Protein AF-A0A949I6Q2-F1 (afdb_monomer_lite)

Radius of gyration: 32.41 Å; chains: 1; bounding box: 83×60×97 Å

Foldseek 3Di:
DDDPPDDDDPDDDDFKDKDWDWDWAQDPVQKIKIKIWIFIFGQAWDQFPNDIDGHPGTQWTKIKIFIAHLQQATQDIDIDTDHHRDPPVLPPLPRLRRQSHRDGLVPCNLVSLCVRCNDPNHDPVNSVSSVPPSVVVVVVCDPPSFDPDQDPPPDPCPDDGPCAPVDPQRDLCHPCCCPRVVVSHPNDDPPDPPPPDDDDDDDDDDDDDDDDDDDDDDDDDDDDDDDDDDDDDDDDDDDDDDDDDDDDDDDDDDDPDDDDDDDDDD

Sequence (266 aa):
MPSDAAAPLPARTLKHTRTVRIDVYARADGLWDAEAHITDVKTRDATLAGEVRKAGDPVHDMTLTVTVDTQFNVVAAQARTDAMPYPGLCTDYGNAYDALVGLNLLQGFHKNVRDRLGGVRGCTHITELAQVLPTAVVQAFAGEVLNTREQPAGAPAAQRPFQIDRCHALRSDGEAVARFYPQWSTRAQVAGVGDGRATPPQPSLASGEGVQRGDSTAGSSAKLTPGATAGTAGDLTPGFAARPTADFTPALTADPTGNTRRSHSV

Secondary structure (DSSP, 8-state):
-----PPPPPP----EEEEEEEEEEE-TTS-EEEEEEEEEEESS-EEETTEEEPTTSEEEEEEEEEEE-TT-BEEEEEEEEEE-SSTTTTTTTTTGGGGGTT-BTTBSHHHHHHHHHSGGGS-HHHHHHHHHHHHHHHHHHBTTTB----PPTTS------TTTTTSSTT-TTSHHHHHH-GGG--S---------S--PPPPPP-----------------------------------PPPPPPP-PPP---------------

pLDDT: mean 75.59, std 26.45, range [29.03, 98.88]

Structure (mmCIF, N/CA/C/O backbone):
data_AF-A0A949I6Q2-F1
#
_entry.id   AF-A0A949I6Q2-F1
#
loop_
_atom_site.group_PDB
_atom_site.id
_atom_site.type_symbol
_atom_site.label_atom_id
_atom_site.label_alt_id
_atom_site.label_comp_id
_atom_site.label_asym_id
_atom_site.label_entity_id
_atom_site.label_seq_id
_atom_site.pdbx_PDB_ins_code
_atom_site.Cartn_x
_atom_site.Cartn_y
_atom_site.Cartn_z
_atom_site.occupancy
_atom_site.B_iso_or_equiv
_atom_site.auth_seq_id
_atom_site.auth_comp_id
_atom_site.auth_asym_id
_atom_site.auth_atom_id
_atom_site.pdbx_PDB_model_num
ATOM 1 N N . MET A 1 1 ? 22.180 17.938 27.988 1.00 54.75 1 MET A N 1
ATOM 2 C CA . MET A 1 1 ? 22.194 16.646 27.275 1.00 54.75 1 MET A CA 1
ATOM 3 C C . MET A 1 1 ? 23.077 16.820 26.053 1.00 54.75 1 MET A C 1
ATOM 5 O O . MET A 1 1 ? 22.687 17.599 25.189 1.00 54.75 1 MET A O 1
ATOM 9 N N . PRO A 1 2 ? 24.286 16.245 26.002 1.00 58.38 2 PRO A N 1
ATOM 10 C CA . PRO A 1 2 ? 25.078 16.317 24.785 1.00 58.38 2 PRO A CA 1
ATOM 11 C C . PRO A 1 2 ? 24.368 15.490 23.705 1.00 58.38 2 PRO A C 1
ATOM 13 O O . PRO A 1 2 ? 23.937 14.369 23.955 1.00 58.38 2 PRO A O 1
ATOM 16 N N . SER A 1 3 ? 24.171 16.101 22.540 1.00 67.06 3 SER A N 1
ATOM 17 C CA . SER A 1 3 ? 23.667 15.438 21.341 1.00 67.06 3 SER A CA 1
ATOM 18 C C . SER A 1 3 ? 24.701 14.407 20.900 1.00 67.06 3 SER A C 1
ATOM 20 O O . SER A 1 3 ? 25.806 14.800 20.527 1.00 67.06 3 SER A O 1
ATOM 22 N N . ASP A 1 4 ? 24.341 13.124 20.903 1.00 67.31 4 ASP A N 1
ATOM 23 C CA . ASP A 1 4 ? 25.074 12.090 20.168 1.00 67.31 4 ASP A CA 1
ATOM 24 C C . ASP A 1 4 ? 24.952 12.406 18.673 1.00 67.31 4 ASP A C 1
ATOM 26 O O . ASP A 1 4 ? 24.038 11.963 17.975 1.00 67.31 4 ASP A O 1
ATOM 30 N N . ALA A 1 5 ? 25.842 13.265 18.181 1.00 72.75 5 ALA A N 1
ATOM 31 C CA . ALA A 1 5 ? 26.003 13.485 16.760 1.00 72.75 5 ALA A CA 1
ATOM 32 C C . ALA A 1 5 ? 26.533 12.178 16.164 1.00 72.75 5 ALA A C 1
ATOM 34 O O . ALA A 1 5 ? 27.704 11.835 16.332 1.00 72.75 5 ALA A O 1
ATOM 35 N N . ALA A 1 6 ? 25.645 11.426 15.512 1.00 79.94 6 ALA A N 1
ATOM 36 C CA . ALA A 1 6 ? 26.014 10.216 14.798 1.00 79.94 6 ALA A CA 1
ATOM 37 C C . ALA A 1 6 ? 27.184 10.509 13.843 1.00 79.94 6 ALA A C 1
ATOM 39 O O . ALA A 1 6 ? 27.186 11.527 13.144 1.00 79.94 6 ALA A O 1
ATOM 40 N N . ALA A 1 7 ? 28.178 9.618 13.823 1.00 83.06 7 ALA A N 1
ATOM 41 C CA . ALA A 1 7 ? 29.325 9.740 12.931 1.00 83.06 7 ALA A CA 1
ATOM 42 C C . ALA A 1 7 ? 28.862 9.875 11.465 1.00 83.06 7 ALA A C 1
ATOM 44 O O . ALA A 1 7 ? 27.891 9.217 11.069 1.00 83.06 7 ALA A O 1
ATOM 45 N N . PRO A 1 8 ? 29.528 10.710 10.644 1.00 85.81 8 PRO A N 1
ATOM 46 C CA . PRO A 1 8 ? 29.119 10.915 9.263 1.00 85.81 8 PRO A CA 1
ATOM 47 C C . PRO A 1 8 ? 29.204 9.602 8.484 1.00 85.81 8 PRO A C 1
ATOM 49 O O . PRO A 1 8 ? 30.197 8.876 8.554 1.00 85.81 8 PRO A O 1
ATOM 52 N N . LEU A 1 9 ? 28.149 9.303 7.726 1.00 88.62 9 LEU A N 1
ATOM 53 C CA . LEU A 1 9 ? 28.139 8.143 6.842 1.00 88.62 9 LEU A CA 1
ATOM 54 C C . LEU A 1 9 ? 29.220 8.288 5.754 1.00 88.62 9 LEU A C 1
ATOM 56 O O . LEU A 1 9 ? 29.491 9.408 5.309 1.00 88.62 9 LEU A O 1
ATOM 60 N N . PRO A 1 10 ? 29.794 7.171 5.268 1.00 94.12 10 PRO A N 1
ATOM 61 C CA . PRO A 1 10 ? 30.667 7.179 4.098 1.00 94.12 10 PRO A CA 1
ATOM 62 C C . PRO A 1 10 ? 30.008 7.825 2.869 1.00 94.12 10 PRO A C 1
ATOM 64 O O . PRO A 1 10 ? 28.779 7.888 2.755 1.00 94.12 10 PRO A O 1
ATOM 67 N N . ALA A 1 11 ? 30.834 8.258 1.911 1.00 94.94 11 ALA A N 1
ATOM 68 C CA . ALA A 1 11 ? 30.356 8.792 0.638 1.00 94.94 11 ALA A CA 1
ATOM 69 C C . ALA A 1 11 ? 29.417 7.793 -0.066 1.00 94.94 11 ALA A C 1
ATOM 71 O O . ALA A 1 11 ? 29.712 6.603 -0.170 1.00 94.94 11 ALA A O 1
ATOM 72 N N . ARG A 1 12 ? 28.279 8.290 -0.562 1.00 95.44 12 ARG A N 1
ATOM 73 C CA . ARG A 1 12 ? 27.205 7.488 -1.167 1.00 95.44 12 ARG A CA 1
ATOM 74 C C . ARG A 1 12 ? 26.812 8.035 -2.536 1.00 95.44 12 ARG A C 1
ATOM 76 O O . ARG A 1 12 ? 26.827 9.243 -2.752 1.00 95.44 12 ARG A O 1
ATOM 83 N N . THR A 1 13 ? 26.404 7.152 -3.445 1.00 96.19 13 THR A N 1
ATOM 84 C CA . THR A 1 13 ? 25.908 7.514 -4.782 1.00 96.19 13 THR A CA 1
ATOM 85 C C . THR A 1 13 ? 24.515 6.938 -4.987 1.00 96.19 13 THR A C 1
ATOM 87 O O . THR A 1 13 ? 24.323 5.732 -4.844 1.00 96.19 13 THR A O 1
ATOM 90 N N . LEU A 1 14 ? 23.548 7.776 -5.364 1.00 97.19 14 LEU A N 1
ATOM 91 C CA . LEU A 1 14 ? 22.188 7.330 -5.666 1.00 97.19 14 LEU A CA 1
ATOM 92 C C . LEU A 1 14 ? 22.169 6.473 -6.943 1.00 97.19 14 LEU A C 1
ATOM 94 O O . LEU A 1 14 ? 22.699 6.872 -7.983 1.00 97.19 14 LEU A O 1
ATOM 98 N N . LYS A 1 15 ? 21.551 5.291 -6.865 1.00 97.25 15 LYS A N 1
ATOM 99 C CA . LYS A 1 15 ? 21.423 4.351 -7.996 1.00 97.25 15 LYS A CA 1
ATOM 100 C C . LYS A 1 15 ? 19.980 4.090 -8.407 1.00 97.25 15 LYS A C 1
ATOM 102 O O . LYS A 1 15 ? 19.717 3.864 -9.587 1.00 97.25 15 LYS A O 1
ATOM 107 N N . HIS A 1 16 ? 19.074 4.115 -7.439 1.00 97.94 16 HIS A N 1
ATOM 108 C CA . HIS A 1 16 ? 17.673 3.770 -7.605 1.00 97.94 16 HIS A CA 1
ATOM 109 C C . HIS A 1 16 ? 16.844 4.569 -6.612 1.00 97.94 16 HIS A C 1
ATOM 111 O O . HIS A 1 16 ? 17.236 4.681 -5.448 1.00 97.94 16 HIS A O 1
ATOM 117 N N . THR A 1 17 ? 15.707 5.069 -7.068 1.00 98.38 17 THR A N 1
ATOM 118 C CA . THR A 1 17 ? 14.684 5.666 -6.220 1.00 98.38 17 THR A CA 1
ATOM 119 C C . THR A 1 17 ? 13.413 4.864 -6.403 1.00 98.38 17 THR A C 1
ATOM 121 O O . THR A 1 17 ? 12.925 4.731 -7.522 1.00 98.38 17 THR A O 1
ATOM 124 N N . ARG A 1 18 ? 12.882 4.351 -5.296 1.00 98.25 18 ARG A N 1
ATOM 125 C CA . ARG A 1 18 ? 11.521 3.840 -5.222 1.00 98.25 18 ARG A CA 1
ATOM 126 C C . ARG A 1 18 ? 10.686 4.836 -4.439 1.00 98.25 18 ARG A C 1
ATOM 128 O O . ARG A 1 18 ? 11.049 5.170 -3.312 1.00 98.25 18 ARG A O 1
ATOM 135 N N . THR A 1 19 ? 9.570 5.248 -5.010 1.00 98.25 19 THR A N 1
ATOM 136 C CA . THR A 1 19 ? 8.540 6.016 -4.317 1.00 98.25 19 THR A CA 1
ATOM 137 C C . THR A 1 19 ? 7.320 5.130 -4.165 1.00 98.25 19 THR A C 1
ATOM 139 O O . THR A 1 19 ? 6.899 4.506 -5.133 1.00 98.25 19 THR A O 1
ATOM 142 N N . VAL A 1 20 ? 6.764 5.078 -2.956 1.00 98.12 20 VAL A N 1
ATOM 143 C CA . VAL A 1 20 ? 5.441 4.510 -2.702 1.00 98.12 20 VAL A CA 1
ATOM 144 C C . VAL A 1 20 ? 4.571 5.618 -2.131 1.00 98.12 20 VAL A C 1
ATOM 146 O O . VAL A 1 20 ? 4.927 6.223 -1.119 1.00 98.12 20 VAL A O 1
ATOM 149 N N . ARG A 1 21 ? 3.452 5.897 -2.792 1.00 98.44 21 ARG A N 1
ATOM 150 C CA . ARG A 1 21 ? 2.437 6.861 -2.362 1.00 98.44 21 ARG A CA 1
ATOM 151 C C . ARG A 1 21 ? 1.153 6.100 -2.081 1.00 98.44 21 ARG A C 1
ATOM 153 O O . ARG A 1 21 ? 0.824 5.183 -2.820 1.00 98.44 21 ARG A O 1
ATOM 160 N N . ILE A 1 22 ? 0.453 6.461 -1.012 1.00 98.62 22 ILE A N 1
ATOM 161 C CA . ILE A 1 22 ? -0.860 5.896 -0.708 1.00 98.62 22 ILE A CA 1
ATOM 162 C C . ILE A 1 22 ? -1.806 7.052 -0.446 1.00 98.62 22 ILE A C 1
ATOM 164 O O . ILE A 1 22 ? -1.548 7.859 0.447 1.00 98.62 22 ILE A O 1
ATOM 168 N N . ASP A 1 23 ? -2.883 7.100 -1.210 1.00 98.62 23 ASP A N 1
ATOM 169 C CA . ASP A 1 23 ? -3.992 8.015 -1.003 1.00 98.62 23 ASP A CA 1
ATOM 170 C C . ASP A 1 23 ? -5.217 7.234 -0.553 1.00 98.62 23 ASP A C 1
ATOM 172 O O . ASP A 1 23 ? -5.456 6.120 -1.014 1.00 98.62 23 ASP A O 1
ATOM 176 N N . VAL A 1 24 ? -5.987 7.804 0.370 1.00 98.56 24 VAL A N 1
ATOM 177 C CA . VAL A 1 24 ? -7.203 7.176 0.885 1.00 98.56 24 VAL A CA 1
ATOM 178 C C . VAL A 1 24 ? -8.356 8.160 0.737 1.00 98.56 24 VAL A C 1
ATOM 180 O O . VAL A 1 24 ? -8.281 9.284 1.231 1.00 98.56 24 VAL A O 1
ATOM 183 N N . TYR A 1 25 ? -9.407 7.737 0.041 1.00 98.50 25 TYR A N 1
ATOM 184 C CA . TYR A 1 25 ? -10.539 8.566 -0.355 1.00 98.50 25 TYR A CA 1
ATOM 185 C C . TYR A 1 25 ? -11.835 8.014 0.232 1.00 98.50 25 TYR A C 1
ATOM 187 O O . TYR A 1 25 ? -12.150 6.841 0.037 1.00 98.50 25 TYR A O 1
ATOM 195 N N . ALA A 1 26 ? -12.616 8.860 0.903 1.00 98.19 26 ALA A N 1
ATOM 196 C CA . ALA A 1 26 ? -13.996 8.537 1.252 1.00 98.19 26 ALA A CA 1
ATOM 197 C C . ALA A 1 26 ? -14.886 8.633 0.006 1.00 98.19 26 ALA A C 1
ATOM 199 O O . ALA A 1 26 ? -14.791 9.597 -0.759 1.00 98.19 26 ALA A O 1
ATOM 200 N N . ARG A 1 27 ? -15.784 7.666 -0.185 1.00 98.00 27 ARG A N 1
ATOM 201 C CA . ARG A 1 27 ? -16.764 7.661 -1.276 1.00 98.00 27 ARG A CA 1
ATOM 202 C C . ARG A 1 27 ? -18.145 8.070 -0.779 1.00 98.00 27 ARG A C 1
ATOM 204 O O . ARG A 1 27 ? -18.501 7.885 0.383 1.00 98.00 27 ARG A O 1
ATOM 211 N N . ALA A 1 28 ? -18.965 8.570 -1.700 1.00 97.81 28 ALA A N 1
ATOM 212 C CA . ALA A 1 28 ? -20.344 8.968 -1.413 1.00 97.81 28 ALA A CA 1
ATOM 213 C C . ALA A 1 28 ? -21.265 7.792 -1.025 1.00 97.81 28 ALA A C 1
ATOM 215 O O . ALA A 1 28 ? -22.300 8.010 -0.404 1.00 97.81 28 ALA A O 1
ATOM 216 N N . ASP A 1 29 ? -20.898 6.556 -1.375 1.00 97.75 29 ASP A N 1
ATOM 217 C CA . ASP A 1 29 ? -21.629 5.330 -1.027 1.00 97.75 29 ASP A CA 1
ATOM 218 C C . ASP A 1 29 ? -21.222 4.737 0.337 1.00 97.75 29 ASP A C 1
ATOM 220 O O . ASP A 1 29 ? -21.694 3.665 0.711 1.00 97.75 29 ASP A O 1
ATOM 224 N N . GLY A 1 30 ? -20.369 5.434 1.096 1.00 96.81 30 GLY A N 1
ATOM 225 C CA . GLY A 1 30 ? -19.908 5.009 2.420 1.00 96.81 30 GLY A CA 1
ATOM 226 C C . GLY A 1 30 ? -18.734 4.025 2.402 1.00 96.81 30 GLY A C 1
ATOM 227 O O . GLY A 1 30 ? -18.276 3.612 3.469 1.00 96.81 30 GLY A O 1
ATOM 228 N N . LEU A 1 31 ? -18.230 3.664 1.219 1.00 98.50 31 LEU A N 1
ATOM 229 C CA . LEU A 1 31 ? -16.991 2.908 1.060 1.00 98.50 31 LEU A CA 1
ATOM 230 C C . LEU A 1 31 ? -15.779 3.846 1.005 1.00 98.50 31 LEU A C 1
ATOM 232 O O . LEU A 1 31 ? -15.909 5.069 0.957 1.00 98.50 31 LEU A O 1
ATOM 236 N N . TRP A 1 32 ? -14.585 3.266 1.006 1.00 98.69 32 TRP A N 1
ATOM 237 C CA . TRP A 1 32 ? -13.329 4.002 0.929 1.00 98.69 32 TRP A CA 1
ATOM 238 C C . TRP A 1 32 ? -12.396 3.361 -0.084 1.00 98.69 32 TRP A C 1
ATOM 240 O O . TRP A 1 32 ? -12.216 2.150 -0.050 1.00 98.69 32 TRP A O 1
ATOM 250 N N . ASP A 1 33 ? -11.770 4.156 -0.945 1.00 98.75 33 ASP A N 1
ATOM 251 C CA . ASP A 1 33 ? -10.743 3.672 -1.867 1.00 98.75 33 ASP A CA 1
ATOM 252 C C . ASP A 1 33 ? -9.359 3.999 -1.310 1.00 98.75 33 ASP A C 1
ATOM 254 O O . ASP A 1 33 ? -9.057 5.151 -1.010 1.00 98.75 33 ASP A O 1
ATOM 258 N N . ALA A 1 34 ? -8.509 2.985 -1.176 1.00 98.69 34 ALA A N 1
ATOM 259 C CA . ALA A 1 34 ? -7.092 3.137 -0.891 1.00 98.69 34 ALA A CA 1
ATOM 260 C C . ALA A 1 34 ? -6.298 2.874 -2.174 1.00 98.69 34 ALA A C 1
ATOM 262 O O . ALA A 1 34 ? -6.245 1.742 -2.659 1.00 98.69 34 ALA A O 1
ATOM 263 N N . GLU A 1 35 ? -5.691 3.920 -2.723 1.00 98.62 35 GLU A N 1
ATOM 264 C CA . GLU A 1 35 ? -4.866 3.865 -3.923 1.00 98.62 35 GLU A CA 1
ATOM 265 C C . GLU A 1 35 ? -3.390 3.889 -3.531 1.00 98.62 35 GLU A C 1
ATOM 267 O O . GLU A 1 35 ? -2.867 4.909 -3.091 1.00 98.62 35 GLU A O 1
ATOM 272 N N . ALA A 1 36 ? -2.713 2.754 -3.681 1.00 98.56 36 ALA A N 1
ATOM 273 C CA . ALA A 1 36 ? -1.273 2.652 -3.526 1.00 98.56 36 ALA A CA 1
ATOM 274 C C . ALA A 1 36 ? -0.598 2.711 -4.897 1.00 98.56 36 ALA A C 1
ATOM 276 O O . ALA A 1 36 ? -0.948 1.964 -5.806 1.00 98.56 36 ALA A O 1
ATOM 277 N N . HIS A 1 37 ? 0.401 3.570 -5.033 1.00 98.56 37 HIS A N 1
ATOM 278 C CA . HIS A 1 37 ? 1.146 3.814 -6.259 1.00 98.56 37 HIS A CA 1
ATOM 279 C C . HIS A 1 37 ? 2.635 3.604 -6.016 1.00 98.56 37 HIS A C 1
ATOM 281 O O . HIS A 1 37 ? 3.164 4.041 -4.992 1.00 98.56 37 HIS A O 1
ATOM 287 N N . ILE A 1 38 ? 3.306 2.924 -6.943 1.00 98.44 38 ILE A N 1
ATOM 288 C CA . ILE A 1 38 ? 4.753 2.716 -6.926 1.00 98.44 38 ILE A CA 1
ATOM 289 C C . ILE A 1 38 ? 5.388 3.296 -8.180 1.00 98.44 38 ILE A C 1
ATOM 291 O O . ILE A 1 38 ? 4.962 3.006 -9.297 1.00 98.44 38 ILE A O 1
ATOM 295 N N . THR A 1 39 ? 6.475 4.038 -7.988 1.00 98.50 39 THR A N 1
ATOM 296 C CA . THR A 1 39 ? 7.365 4.457 -9.070 1.00 98.50 39 THR A CA 1
ATOM 297 C C . THR A 1 39 ? 8.790 4.039 -8.757 1.00 98.50 39 THR A C 1
ATOM 299 O O . THR A 1 39 ? 9.319 4.348 -7.690 1.00 98.50 39 THR A O 1
ATOM 302 N N . ASP A 1 40 ? 9.430 3.367 -9.704 1.00 98.12 40 ASP A N 1
ATOM 303 C CA . ASP A 1 40 ? 10.823 2.942 -9.620 1.00 98.12 40 ASP A CA 1
ATOM 304 C C . ASP A 1 40 ? 11.643 3.644 -10.701 1.00 98.12 40 ASP A C 1
ATOM 306 O O . ASP A 1 40 ? 11.423 3.405 -11.882 1.00 98.12 40 ASP A O 1
ATOM 310 N N . VAL A 1 41 ? 12.624 4.460 -10.322 1.00 98.12 41 VAL A N 1
ATOM 311 C CA . VAL A 1 41 ? 13.448 5.254 -11.247 1.00 98.12 41 VAL A CA 1
ATOM 312 C C . VAL A 1 41 ? 14.930 4.961 -11.039 1.00 98.12 41 VAL A C 1
ATOM 314 O O . VAL A 1 41 ? 15.416 4.864 -9.910 1.00 98.12 41 VAL A O 1
ATOM 317 N N . LYS A 1 42 ? 15.684 4.870 -12.139 1.00 98.00 42 LYS A N 1
ATOM 318 C CA . LYS A 1 42 ? 17.144 4.699 -12.121 1.00 98.00 42 LYS A CA 1
ATOM 319 C C . LYS A 1 42 ? 17.856 6.000 -12.474 1.00 98.00 42 LYS A C 1
ATOM 321 O O . LYS A 1 42 ? 17.397 6.765 -13.313 1.00 98.00 42 LYS A O 1
ATOM 326 N N . THR A 1 43 ? 19.039 6.209 -11.894 1.00 97.69 43 THR A N 1
ATOM 327 C CA . THR A 1 43 ? 19.903 7.373 -12.193 1.00 97.69 43 THR A CA 1
ATOM 328 C C . THR A 1 43 ? 20.734 7.215 -13.469 1.00 97.69 43 THR A C 1
ATOM 330 O O . THR A 1 43 ? 21.612 8.025 -13.750 1.00 97.69 43 THR A O 1
ATOM 333 N N . ARG A 1 44 ? 20.488 6.152 -14.238 1.00 96.88 44 ARG A N 1
ATOM 334 C CA . ARG A 1 44 ? 21.192 5.820 -15.477 1.00 96.88 44 ARG A CA 1
ATOM 335 C C . ARG A 1 44 ? 20.236 5.185 -16.473 1.00 96.88 44 ARG A C 1
ATOM 337 O O . ARG A 1 44 ? 19.272 4.539 -16.060 1.00 96.88 44 ARG A O 1
ATOM 344 N N . ASP A 1 45 ? 20.601 5.268 -17.745 1.00 97.25 45 ASP A N 1
ATOM 345 C CA . ASP A 1 45 ? 19.949 4.500 -18.796 1.00 97.25 45 ASP A CA 1
ATOM 346 C C . ASP A 1 45 ? 20.025 2.994 -18.479 1.00 97.25 45 ASP A C 1
ATOM 348 O O . ASP A 1 45 ? 21.006 2.473 -17.915 1.00 97.25 45 ASP A O 1
ATOM 352 N N . ALA A 1 46 ? 18.953 2.285 -18.813 1.00 94.25 46 ALA A N 1
ATOM 353 C CA . ALA A 1 46 ? 18.846 0.849 -18.633 1.00 94.25 46 ALA A CA 1
ATOM 354 C C . ALA A 1 46 ? 18.215 0.213 -19.868 1.00 94.25 46 ALA A C 1
ATOM 356 O O . ALA A 1 46 ? 17.098 0.555 -20.243 1.00 94.25 46 ALA A O 1
ATOM 357 N N . THR A 1 47 ? 18.913 -0.753 -20.460 1.00 94.19 47 THR A N 1
ATOM 358 C CA . THR A 1 47 ? 18.332 -1.622 -21.482 1.00 94.19 47 THR A CA 1
ATOM 359 C C . THR A 1 47 ? 17.473 -2.683 -20.798 1.00 94.19 47 THR A C 1
ATOM 361 O O . THR A 1 47 ? 17.981 -3.470 -19.997 1.00 94.19 47 THR A O 1
ATOM 364 N N . LEU A 1 48 ? 16.175 -2.684 -21.085 1.00 90.88 48 LEU A N 1
ATOM 365 C CA . LEU A 1 48 ? 15.163 -3.575 -20.525 1.00 90.88 48 LEU A CA 1
ATOM 366 C C . LEU A 1 48 ? 14.388 -4.184 -21.692 1.00 90.88 48 LEU A C 1
ATOM 368 O O . LEU A 1 48 ? 13.842 -3.452 -22.507 1.00 90.88 48 LEU A O 1
ATOM 372 N N . ALA A 1 49 ? 14.407 -5.513 -21.809 1.00 89.44 49 ALA A N 1
ATOM 373 C CA . ALA A 1 49 ? 13.744 -6.238 -22.900 1.00 89.44 49 ALA A CA 1
ATOM 374 C C . ALA A 1 49 ? 14.076 -5.723 -24.324 1.00 89.44 49 ALA A C 1
ATOM 376 O O . ALA A 1 49 ? 13.256 -5.812 -25.228 1.00 89.44 49 ALA A O 1
ATOM 377 N N . GLY A 1 50 ? 15.291 -5.201 -24.532 1.00 86.94 50 GLY A N 1
ATOM 378 C CA . GLY A 1 50 ? 15.741 -4.668 -25.824 1.00 86.94 50 GLY A CA 1
ATOM 379 C C . GLY A 1 50 ? 15.492 -3.170 -26.028 1.00 86.94 50 GLY A C 1
ATOM 380 O O . GLY A 1 50 ? 16.064 -2.593 -26.949 1.00 86.94 50 GLY A O 1
ATOM 381 N N . GLU A 1 51 ? 14.743 -2.515 -25.141 1.00 89.81 51 GLU A N 1
ATOM 382 C CA . GLU A 1 51 ? 14.480 -1.075 -25.197 1.00 89.81 51 GLU A CA 1
ATOM 383 C C . GLU A 1 51 ? 15.303 -0.311 -24.160 1.00 89.81 51 GLU A C 1
ATOM 385 O O . GLU A 1 51 ? 15.549 -0.788 -23.050 1.00 89.81 51 GLU A O 1
ATOM 390 N N . VAL A 1 52 ? 15.742 0.900 -24.504 1.00 94.62 52 VAL A N 1
ATOM 391 C CA . VAL A 1 52 ? 16.454 1.772 -23.563 1.00 94.62 52 VAL A CA 1
ATOM 392 C C . VAL A 1 52 ? 15.447 2.633 -22.812 1.00 94.62 52 VAL A C 1
ATOM 394 O O . VAL A 1 52 ? 14.805 3.498 -23.399 1.00 94.62 52 VAL A O 1
ATOM 397 N N . ARG A 1 53 ? 15.372 2.451 -21.494 1.00 95.94 53 ARG A N 1
ATOM 398 C CA . ARG A 1 53 ? 14.715 3.380 -20.570 1.00 95.94 53 ARG A CA 1
ATOM 399 C C . ARG A 1 53 ? 15.727 4.437 -20.137 1.00 95.94 53 ARG A C 1
ATOM 401 O O . ARG A 1 53 ? 16.825 4.061 -19.709 1.00 95.94 53 ARG A O 1
ATOM 408 N N . LYS A 1 54 ? 15.404 5.728 -20.271 1.00 97.75 54 LYS A N 1
ATOM 409 C CA . LYS A 1 54 ? 16.342 6.797 -19.909 1.00 97.75 54 LYS A CA 1
ATOM 410 C C . LYS A 1 54 ? 16.458 6.953 -18.401 1.00 97.75 54 LYS A C 1
ATOM 412 O O . LYS A 1 54 ? 15.550 6.610 -17.647 1.00 97.75 54 LYS A O 1
ATOM 417 N N . ALA A 1 55 ? 17.604 7.461 -17.957 1.00 97.56 55 ALA A N 1
ATOM 418 C CA . ALA A 1 55 ? 17.764 7.920 -16.584 1.00 97.56 55 ALA A CA 1
ATOM 419 C C . ALA A 1 55 ? 16.639 8.905 -16.226 1.00 97.56 55 ALA A C 1
ATOM 421 O O . ALA A 1 55 ? 16.396 9.852 -16.967 1.00 97.56 55 ALA A O 1
ATOM 422 N N . GLY A 1 56 ? 15.982 8.698 -15.087 1.00 97.06 56 GLY A N 1
ATOM 423 C CA . GLY A 1 56 ? 14.835 9.514 -14.679 1.00 97.06 56 GLY A CA 1
ATOM 424 C C . GLY A 1 56 ? 13.472 8.956 -15.099 1.00 97.06 56 GLY A C 1
ATOM 425 O O . GLY A 1 56 ? 12.501 9.196 -14.385 1.00 97.06 56 GLY A O 1
ATOM 426 N N . ASP A 1 57 ? 13.395 8.153 -16.162 1.00 97.50 57 ASP A N 1
ATOM 427 C CA . ASP A 1 57 ? 12.127 7.551 -16.574 1.00 97.50 57 ASP A CA 1
ATOM 428 C C . ASP A 1 57 ? 11.738 6.393 -15.631 1.00 97.50 57 ASP A C 1
ATOM 430 O O . ASP A 1 57 ? 12.606 5.600 -15.228 1.00 97.50 57 ASP A O 1
ATOM 434 N N . PRO A 1 58 ? 10.441 6.228 -15.308 1.00 97.50 58 PRO A N 1
ATOM 435 C CA . PRO A 1 58 ? 9.968 5.102 -14.514 1.00 97.50 58 PRO A CA 1
ATOM 436 C C . PRO A 1 58 ? 10.276 3.774 -15.197 1.00 97.50 58 PRO A C 1
ATOM 438 O O . PRO A 1 58 ? 9.895 3.559 -16.340 1.00 97.50 58 PRO A O 1
ATOM 441 N N . VAL A 1 59 ? 10.944 2.860 -14.499 1.00 97.12 59 VAL A N 1
ATOM 442 C CA . VAL A 1 59 ? 11.062 1.437 -14.848 1.00 97.12 59 VAL A CA 1
ATOM 443 C C . VAL A 1 59 ? 9.768 0.705 -14.505 1.00 97.12 59 VAL A C 1
ATOM 445 O O . VAL A 1 59 ? 9.295 -0.095 -15.311 1.00 97.12 59 VAL A O 1
ATOM 448 N N . HIS A 1 60 ? 9.212 1.007 -13.331 1.00 97.94 60 HIS A N 1
ATOM 449 C CA . HIS A 1 60 ? 7.881 0.591 -12.910 1.00 97.94 60 HIS A CA 1
ATOM 450 C C . HIS A 1 60 ? 7.069 1.834 -12.572 1.00 97.94 60 HIS A C 1
ATOM 452 O O . HIS A 1 60 ? 7.576 2.719 -11.883 1.00 97.94 60 HIS A O 1
ATOM 458 N N . ASP A 1 61 ? 5.835 1.865 -13.045 1.00 97.81 61 ASP A N 1
ATOM 459 C CA . ASP A 1 61 ? 4.802 2.818 -12.658 1.00 97.81 61 ASP A CA 1
ATOM 460 C C . ASP A 1 61 ? 3.506 2.011 -12.570 1.00 97.81 61 ASP A C 1
ATOM 462 O O . ASP A 1 61 ? 3.033 1.482 -13.581 1.00 97.81 61 ASP A O 1
ATOM 466 N N . MET A 1 62 ? 3.054 1.737 -11.346 1.00 98.12 62 MET A N 1
ATOM 467 C CA . MET A 1 62 ? 1.962 0.795 -11.096 1.00 98.12 62 MET A CA 1
ATOM 468 C C . MET A 1 62 ? 1.087 1.268 -9.944 1.00 98.12 62 MET A C 1
ATOM 470 O O . MET A 1 62 ? 1.584 1.799 -8.950 1.00 98.12 62 MET A O 1
ATOM 474 N N . THR A 1 63 ? -0.205 0.985 -10.049 1.00 98.19 63 THR A N 1
ATOM 475 C CA . THR A 1 63 ? -1.207 1.329 -9.041 1.00 98.19 63 THR A CA 1
ATOM 476 C C . THR A 1 63 ? -1.954 0.078 -8.597 1.00 98.19 63 THR A C 1
ATOM 478 O O . THR A 1 63 ? -2.319 -0.757 -9.424 1.00 98.19 63 THR A O 1
ATOM 481 N N . LEU A 1 64 ? -2.206 -0.033 -7.296 1.00 98.44 64 LEU A N 1
ATOM 482 C CA . LEU A 1 64 ? -3.179 -0.933 -6.693 1.00 98.44 64 LEU A CA 1
ATOM 483 C C . LEU A 1 64 ? -4.254 -0.084 -6.010 1.00 98.44 64 LEU A C 1
ATOM 485 O O . LEU A 1 64 ? -3.955 0.617 -5.046 1.00 98.44 64 LEU A O 1
ATOM 489 N N . THR A 1 65 ? -5.496 -0.195 -6.463 1.00 98.50 65 THR A N 1
ATOM 490 C CA . THR A 1 65 ? -6.656 0.431 -5.823 1.00 98.50 65 THR A CA 1
ATOM 491 C C . THR A 1 65 ? -7.456 -0.643 -5.101 1.00 98.50 65 THR A C 1
ATOM 493 O O . THR A 1 65 ? -7.809 -1.660 -5.695 1.00 98.50 65 THR A O 1
ATOM 496 N N . VAL A 1 66 ? -7.736 -0.435 -3.817 1.00 98.75 66 VAL A N 1
ATOM 497 C CA . VAL A 1 66 ? -8.520 -1.351 -2.982 1.00 98.75 66 VAL A CA 1
ATOM 498 C C . VAL A 1 66 ? -9.672 -0.584 -2.356 1.00 98.75 66 VAL A C 1
ATOM 500 O O . VAL A 1 66 ? -9.442 0.364 -1.611 1.00 98.75 66 VAL A O 1
ATOM 503 N N . THR A 1 67 ? -10.901 -1.020 -2.613 1.00 98.88 67 THR A N 1
ATOM 504 C CA . THR A 1 67 ? -12.090 -0.474 -1.958 1.00 98.88 67 THR A CA 1
ATOM 505 C C . THR A 1 67 ? -12.371 -1.254 -0.681 1.00 98.88 67 THR A C 1
ATOM 507 O O . THR A 1 67 ? -12.427 -2.489 -0.707 1.00 98.88 67 THR A O 1
ATOM 510 N N . VAL A 1 68 ? -12.590 -0.549 0.426 1.00 98.81 68 VAL A N 1
ATOM 511 C CA . VAL A 1 68 ? -12.901 -1.128 1.733 1.00 98.81 68 VAL A CA 1
ATOM 512 C C . VAL A 1 68 ? -14.152 -0.534 2.365 1.00 98.81 68 VAL A C 1
ATOM 514 O O . VAL A 1 68 ? -14.498 0.624 2.136 1.00 98.81 68 VAL A O 1
ATOM 517 N N . ASP A 1 69 ? -14.821 -1.332 3.191 1.00 98.62 69 ASP A N 1
ATOM 518 C CA . ASP A 1 69 ? -15.863 -0.847 4.095 1.00 98.62 69 ASP A CA 1
ATOM 519 C C . ASP A 1 69 ? -15.276 -0.317 5.421 1.00 98.62 69 ASP A C 1
ATOM 521 O O . ASP A 1 69 ? -14.080 -0.436 5.712 1.00 98.62 69 ASP A O 1
ATOM 525 N N . THR A 1 70 ? -16.132 0.244 6.278 1.00 97.12 70 THR A N 1
ATOM 526 C CA . THR A 1 70 ? -15.737 0.767 7.598 1.00 97.12 70 THR A CA 1
ATOM 527 C C . THR A 1 70 ? -15.330 -0.322 8.599 1.00 97.12 70 THR A C 1
ATOM 529 O O . THR A 1 70 ? -14.878 -0.010 9.700 1.00 97.12 70 THR A O 1
ATOM 532 N N . GLN A 1 71 ? -15.487 -1.601 8.246 1.00 97.00 71 GLN A N 1
ATOM 533 C CA . GLN A 1 71 ? -15.024 -2.755 9.018 1.00 97.00 71 GLN A CA 1
ATOM 534 C C . GLN A 1 71 ? -13.693 -3.313 8.489 1.00 97.00 71 GLN A C 1
ATOM 536 O O . GLN A 1 71 ? -13.236 -4.346 8.983 1.00 97.00 71 GLN A O 1
ATOM 541 N N . PHE A 1 72 ? -13.036 -2.608 7.560 1.00 98.38 72 PHE A N 1
ATOM 542 C CA . PHE A 1 72 ? -11.772 -2.980 6.918 1.00 98.38 72 PHE A CA 1
ATOM 543 C C . PHE A 1 72 ? -11.863 -4.183 5.969 1.00 98.38 72 PHE A C 1
ATOM 545 O O . PHE A 1 72 ? -10.826 -4.763 5.630 1.00 98.38 72 PHE A O 1
ATOM 552 N N . ASN A 1 73 ? -13.061 -4.584 5.538 1.00 98.75 73 ASN A N 1
ATOM 553 C CA . ASN A 1 73 ? -13.205 -5.641 4.541 1.00 98.75 73 ASN A CA 1
ATOM 554 C C . ASN A 1 73 ? -12.952 -5.080 3.148 1.00 98.75 73 ASN A C 1
ATOM 556 O O . ASN A 1 73 ? -13.483 -4.034 2.790 1.00 98.75 73 ASN A O 1
ATOM 560 N N . VAL A 1 74 ? -12.175 -5.806 2.353 1.00 98.81 74 VAL A N 1
ATOM 561 C CA . VAL A 1 74 ? -11.942 -5.509 0.942 1.00 98.81 74 VAL A CA 1
ATOM 562 C C . VAL A 1 74 ? -13.159 -5.947 0.137 1.00 98.81 74 VAL A C 1
ATOM 564 O O . VAL A 1 74 ? -13.478 -7.138 0.091 1.00 98.81 74 VAL A O 1
ATOM 567 N N . VAL A 1 75 ? -13.812 -4.992 -0.519 1.00 98.81 75 VAL A N 1
ATOM 568 C CA . VAL A 1 75 ? -15.013 -5.231 -1.336 1.00 98.81 75 VAL A CA 1
ATOM 569 C C . VAL A 1 75 ? -14.731 -5.165 -2.837 1.00 98.81 75 VAL A C 1
ATOM 571 O O . VAL A 1 75 ? -15.454 -5.780 -3.613 1.00 98.81 75 VAL A O 1
ATOM 574 N N . ALA A 1 76 ? -13.660 -4.483 -3.245 1.00 98.62 76 ALA A N 1
ATOM 575 C CA . ALA A 1 76 ? -13.166 -4.473 -4.619 1.00 98.62 76 ALA A CA 1
ATOM 576 C C . ALA A 1 76 ? -11.651 -4.238 -4.644 1.00 98.62 76 ALA A C 1
ATOM 578 O O . ALA A 1 76 ? -11.090 -3.656 -3.712 1.00 98.62 76 ALA A O 1
ATOM 579 N N . ALA A 1 77 ? -10.988 -4.683 -5.708 1.00 98.31 77 ALA A N 1
ATOM 580 C CA . ALA A 1 77 ? -9.579 -4.409 -5.942 1.00 98.31 77 ALA A CA 1
ATOM 581 C C . ALA A 1 77 ? -9.287 -4.341 -7.443 1.00 98.31 77 ALA A C 1
ATOM 583 O O . ALA A 1 77 ? -9.848 -5.103 -8.222 1.00 98.31 77 ALA A O 1
ATOM 584 N N . GLN A 1 78 ? -8.391 -3.445 -7.844 1.00 96.25 78 GLN A N 1
ATOM 585 C CA . GLN A 1 78 ? -7.929 -3.319 -9.221 1.00 96.25 78 GLN A CA 1
ATOM 586 C C . GLN A 1 78 ? -6.450 -2.946 -9.251 1.00 96.25 78 GLN A C 1
ATOM 588 O O . GLN A 1 78 ? -5.964 -2.204 -8.401 1.00 96.25 78 GLN A O 1
ATOM 593 N N . ALA A 1 79 ? -5.738 -3.444 -10.258 1.00 96.69 79 ALA A N 1
ATOM 594 C CA . ALA A 1 79 ? -4.346 -3.117 -10.510 1.00 96.69 79 ALA A CA 1
ATOM 595 C C . ALA A 1 79 ? -4.180 -2.481 -11.896 1.00 96.69 79 ALA A C 1
ATOM 597 O O . ALA A 1 79 ? -4.873 -2.857 -12.843 1.00 96.69 79 ALA A O 1
ATOM 598 N N . ARG A 1 80 ? -3.253 -1.527 -12.007 1.00 95.81 80 ARG A N 1
ATOM 599 C CA . ARG A 1 80 ? -2.860 -0.870 -13.259 1.00 95.81 80 ARG A CA 1
ATOM 600 C C . ARG A 1 80 ? -1.339 -0.819 -13.370 1.00 95.81 80 ARG A C 1
ATOM 602 O O . ARG A 1 80 ? -0.630 -0.721 -12.368 1.00 95.81 80 ARG A O 1
ATOM 609 N N . THR A 1 81 ? -0.826 -0.888 -14.593 1.00 96.88 81 THR A N 1
ATOM 610 C CA . THR A 1 81 ? 0.604 -0.778 -14.897 1.00 96.88 81 THR A CA 1
ATOM 611 C C . THR A 1 81 ? 0.791 0.143 -16.091 1.00 96.88 81 THR A C 1
ATOM 613 O O . THR A 1 81 ? 0.399 -0.202 -17.201 1.00 96.88 81 THR A O 1
ATOM 616 N N . ASP A 1 82 ? 1.410 1.291 -15.844 1.00 95.75 82 ASP A N 1
ATOM 617 C CA . ASP A 1 82 ? 1.615 2.360 -16.820 1.00 95.75 82 ASP A CA 1
ATOM 618 C C . ASP A 1 82 ? 3.057 2.344 -17.368 1.00 95.75 82 ASP A C 1
ATOM 620 O O . ASP A 1 82 ? 3.287 2.601 -18.549 1.00 95.75 82 ASP A O 1
ATOM 624 N N . ALA A 1 83 ? 4.038 1.932 -16.553 1.00 95.69 83 ALA A N 1
ATOM 625 C CA . ALA A 1 83 ? 5.414 1.685 -16.988 1.00 95.69 83 ALA A CA 1
ATOM 626 C C . ALA A 1 83 ? 5.938 0.347 -16.456 1.00 95.69 83 ALA A C 1
ATOM 628 O O . ALA A 1 83 ? 5.698 -0.031 -15.307 1.00 95.69 83 ALA A O 1
ATOM 629 N N . MET A 1 84 ? 6.662 -0.382 -17.308 1.00 95.44 84 MET A N 1
ATOM 630 C CA . MET A 1 84 ? 7.164 -1.721 -17.000 1.00 95.44 84 MET A CA 1
ATOM 631 C C . MET A 1 84 ? 8.430 -2.072 -17.801 1.00 95.44 84 MET A C 1
ATOM 633 O O . MET A 1 84 ? 8.716 -1.422 -18.816 1.00 95.44 84 MET A O 1
ATOM 637 N N . PRO A 1 85 ? 9.179 -3.108 -17.377 1.00 94.06 85 PRO A N 1
ATOM 638 C CA . PRO A 1 85 ? 10.317 -3.637 -18.128 1.00 94.06 85 PRO A CA 1
ATOM 639 C C . PRO A 1 85 ? 9.929 -4.598 -19.262 1.00 94.06 85 PRO A C 1
ATOM 641 O O . PRO A 1 85 ? 10.694 -4.708 -20.212 1.00 94.06 85 PRO A O 1
ATOM 644 N N . TYR A 1 86 ? 8.784 -5.287 -19.175 1.00 92.31 86 TYR A N 1
ATOM 645 C CA . TYR A 1 86 ? 8.320 -6.245 -20.191 1.00 92.31 86 TYR A CA 1
ATOM 646 C C . TYR A 1 86 ? 6.903 -5.871 -20.661 1.00 92.31 86 TYR A C 1
ATOM 648 O O . TYR A 1 86 ? 5.925 -6.362 -20.087 1.00 92.31 86 TYR A O 1
ATOM 656 N N . PRO A 1 87 ? 6.764 -4.963 -21.648 1.00 88.75 87 PRO A N 1
ATOM 657 C CA . PRO A 1 87 ? 5.463 -4.547 -22.171 1.00 88.75 87 PRO A CA 1
ATOM 658 C C . PRO A 1 87 ? 4.609 -5.738 -22.624 1.00 88.75 87 PRO A C 1
ATOM 660 O O . PRO A 1 87 ? 5.125 -6.698 -23.193 1.00 88.75 87 PRO A O 1
ATOM 663 N N . GLY A 1 88 ? 3.308 -5.703 -22.333 1.00 86.94 88 GLY A N 1
ATOM 664 C CA . GLY A 1 88 ? 2.366 -6.789 -22.632 1.00 86.94 88 GLY A CA 1
ATOM 665 C C . GLY A 1 88 ? 2.421 -7.972 -21.657 1.00 86.94 88 GLY A C 1
ATOM 666 O O . GLY A 1 88 ? 1.376 -8.522 -21.337 1.00 86.94 88 GLY A O 1
ATOM 667 N N . LEU A 1 89 ? 3.599 -8.320 -21.122 1.00 91.12 89 LEU A N 1
ATOM 668 C CA . LEU A 1 89 ? 3.766 -9.438 -20.177 1.00 91.12 89 LEU A CA 1
ATOM 669 C C . LEU A 1 89 ? 3.586 -9.007 -18.718 1.00 91.12 89 LEU A C 1
ATOM 671 O O . LEU A 1 89 ? 2.973 -9.711 -17.924 1.00 91.12 89 LEU A O 1
ATOM 675 N N . CYS A 1 90 ? 4.094 -7.830 -18.342 1.00 89.50 90 CYS A N 1
ATOM 676 C CA . CYS A 1 90 ? 3.918 -7.299 -16.986 1.00 89.50 90 CYS A CA 1
ATOM 677 C C . CYS A 1 90 ? 2.480 -6.863 -16.684 1.00 89.50 90 CYS A C 1
ATOM 679 O O . CYS A 1 90 ? 2.169 -6.643 -15.520 1.00 89.50 90 CYS A O 1
ATOM 681 N N . THR A 1 91 ? 1.638 -6.731 -17.708 1.00 87.94 91 THR A N 1
ATOM 682 C CA . THR A 1 91 ? 0.201 -6.434 -17.623 1.00 87.94 91 THR A CA 1
ATOM 683 C C . THR A 1 91 ? -0.668 -7.691 -17.688 1.00 87.94 91 THR A C 1
ATOM 685 O O . THR A 1 91 ? -1.870 -7.607 -17.457 1.00 87.94 91 THR A O 1
ATOM 688 N N . ASP A 1 92 ? -0.083 -8.859 -17.979 1.00 88.56 92 ASP A N 1
ATOM 689 C CA . ASP A 1 92 ? -0.795 -10.135 -18.140 1.00 88.56 92 ASP A CA 1
ATOM 690 C C . ASP A 1 92 ? -1.109 -10.804 -16.789 1.00 88.56 92 ASP A C 1
ATOM 692 O O . ASP A 1 92 ? -0.866 -11.984 -16.554 1.00 88.56 92 ASP A O 1
ATOM 696 N N . TYR A 1 93 ? -1.605 -10.009 -15.841 1.00 87.69 93 TYR A N 1
ATOM 697 C CA . TYR A 1 93 ? -2.140 -10.495 -14.569 1.00 87.69 93 TYR A CA 1
ATOM 698 C C . TYR A 1 93 ? -3.672 -10.510 -14.553 1.00 87.69 93 TYR A C 1
ATOM 700 O O . TYR A 1 93 ? -4.258 -10.911 -13.548 1.00 87.69 93 TYR A O 1
ATOM 708 N N . GLY A 1 94 ? -4.330 -10.085 -15.639 1.00 85.69 94 GLY A N 1
ATOM 709 C CA . GLY A 1 94 ? -5.788 -10.073 -15.770 1.00 85.69 94 GLY A CA 1
ATOM 710 C C . GLY A 1 94 ? -6.470 -9.460 -14.546 1.00 85.69 94 GLY A C 1
ATOM 711 O O . GLY A 1 94 ? -6.170 -8.336 -14.146 1.00 85.69 94 GLY A O 1
ATOM 712 N N . ASN A 1 95 ? -7.351 -10.233 -13.916 1.00 90.94 95 ASN A N 1
ATOM 713 C CA . ASN A 1 95 ? -8.050 -9.862 -12.690 1.00 90.94 95 ASN A CA 1
ATOM 714 C C . ASN A 1 95 ? -7.479 -10.546 -11.433 1.00 90.94 95 ASN A C 1
ATOM 716 O O . ASN A 1 95 ? -8.193 -10.725 -10.452 1.00 90.94 95 ASN A O 1
ATOM 720 N N . ALA A 1 96 ? -6.198 -10.940 -11.428 1.00 95.31 96 ALA A N 1
ATOM 721 C CA . ALA A 1 96 ? -5.589 -11.660 -10.303 1.00 95.31 96 ALA A CA 1
ATOM 722 C C . ALA A 1 96 ? -5.826 -10.965 -8.951 1.00 95.31 96 ALA A C 1
ATOM 724 O O . ALA A 1 96 ? -6.052 -11.630 -7.939 1.00 95.31 96 ALA A O 1
ATOM 725 N N . TYR A 1 97 ? -5.827 -9.629 -8.933 1.00 96.94 97 TYR A N 1
ATOM 726 C CA . TYR A 1 97 ? -6.021 -8.838 -7.718 1.00 96.94 97 TYR A CA 1
ATOM 727 C C . TYR A 1 97 ? -7.457 -8.852 -7.170 1.00 96.94 97 TYR A C 1
ATOM 729 O O . TYR A 1 97 ? -7.628 -8.521 -5.997 1.00 96.94 97 TYR A O 1
ATOM 737 N N . ASP A 1 98 ? -8.444 -9.385 -7.902 1.00 97.38 98 ASP A N 1
ATOM 738 C CA . ASP A 1 98 ? -9.763 -9.740 -7.350 1.00 97.38 98 ASP A CA 1
ATOM 739 C C . ASP A 1 98 ? -9.628 -10.734 -6.186 1.00 97.38 98 ASP A C 1
ATOM 741 O O . ASP A 1 98 ? -10.464 -10.774 -5.285 1.00 97.38 98 ASP A O 1
ATOM 745 N N . ALA A 1 99 ? -8.529 -11.498 -6.134 1.00 97.50 99 ALA A N 1
ATOM 746 C CA . ALA A 1 99 ? -8.218 -12.382 -5.017 1.00 97.50 99 ALA A CA 1
ATOM 747 C C . ALA A 1 99 ? -8.036 -11.642 -3.677 1.00 97.50 99 ALA A C 1
ATOM 749 O O . ALA A 1 99 ? -7.969 -12.296 -2.636 1.00 97.50 99 ALA A O 1
ATOM 750 N N . LEU A 1 100 ? -7.951 -10.308 -3.657 1.00 98.44 100 LEU A N 1
ATOM 751 C CA . LEU A 1 100 ? -7.976 -9.521 -2.422 1.00 98.44 100 LEU A CA 1
ATOM 752 C C . LEU A 1 100 ? -9.388 -9.361 -1.845 1.00 98.44 100 LEU A C 1
ATOM 754 O O . LEU A 1 100 ? -9.514 -9.134 -0.642 1.00 98.44 100 LEU A O 1
ATOM 758 N N . VAL A 1 101 ? -10.440 -9.515 -2.655 1.00 98.69 101 VAL A N 1
ATOM 759 C CA . VAL A 1 101 ? -11.832 -9.383 -2.207 1.00 98.69 101 VAL A CA 1
ATOM 760 C C . VAL A 1 101 ? -12.150 -10.416 -1.122 1.00 98.69 101 VAL A C 1
ATOM 762 O O . VAL A 1 101 ? -11.724 -11.578 -1.158 1.00 98.69 101 VAL A O 1
ATOM 765 N N . GLY A 1 102 ? -12.861 -9.956 -0.092 1.00 98.44 102 GLY A N 1
ATOM 766 C CA . GLY A 1 102 ? -13.204 -10.733 1.097 1.00 98.44 102 GLY A CA 1
ATOM 767 C C . GLY A 1 102 ? -12.068 -10.886 2.113 1.00 98.44 102 GLY A C 1
ATOM 768 O O . GLY A 1 102 ? -12.269 -11.518 3.148 1.00 98.44 102 GLY A O 1
ATOM 769 N N . LEU A 1 103 ? -10.875 -10.334 1.858 1.00 98.62 103 LEU A N 1
ATOM 770 C CA . LEU A 1 103 ? -9.869 -10.174 2.908 1.00 98.62 103 LEU A CA 1
ATOM 771 C C . LEU A 1 103 ? -10.238 -9.012 3.828 1.00 98.62 103 LEU A C 1
ATOM 773 O O . LEU A 1 103 ? -10.908 -8.071 3.419 1.00 98.62 103 LEU A O 1
ATOM 777 N N . ASN A 1 104 ? -9.744 -9.050 5.062 1.00 98.62 104 ASN A N 1
ATOM 778 C CA . ASN A 1 104 ? -9.866 -7.943 6.003 1.00 98.62 104 ASN A CA 1
ATOM 779 C C . ASN A 1 104 ? -8.478 -7.379 6.316 1.00 98.62 104 ASN A C 1
ATOM 781 O O . ASN A 1 104 ? -7.573 -8.150 6.650 1.00 98.62 104 ASN A O 1
ATOM 785 N N . LEU A 1 105 ? -8.303 -6.055 6.231 1.00 98.25 105 LEU A N 1
ATOM 786 C CA . LEU A 1 105 ? -6.991 -5.411 6.394 1.00 98.25 105 LEU A CA 1
ATOM 787 C C . LEU A 1 105 ? -6.379 -5.625 7.788 1.00 98.25 105 LEU A C 1
ATOM 789 O O . LEU A 1 105 ? -5.158 -5.584 7.930 1.00 98.25 105 LEU A O 1
ATOM 793 N N . LEU A 1 106 ? -7.194 -5.887 8.814 1.00 95.81 106 LEU A N 1
ATOM 794 C CA . LEU A 1 106 ? -6.741 -6.075 10.196 1.00 95.81 106 LEU A CA 1
ATOM 795 C C . LEU A 1 106 ? -6.665 -7.545 10.630 1.00 95.81 106 LEU A C 1
ATOM 797 O O . LEU A 1 106 ? -6.114 -7.835 11.692 1.00 95.81 106 LEU A O 1
ATOM 801 N N . GLN A 1 107 ? -7.187 -8.481 9.832 1.00 96.44 107 GLN A N 1
ATOM 802 C CA . GLN A 1 107 ? -7.281 -9.899 10.197 1.00 96.44 107 GLN A CA 1
ATOM 803 C C . GLN A 1 107 ? -6.481 -10.775 9.229 1.00 96.44 107 GLN A C 1
ATOM 805 O O . GLN A 1 107 ? -6.964 -11.228 8.193 1.00 96.44 107 GLN A O 1
ATOM 810 N N . GLY A 1 108 ? -5.213 -11.024 9.569 1.00 96.50 108 GLY A N 1
ATOM 811 C CA . GLY A 1 108 ? -4.352 -11.937 8.809 1.00 96.50 108 GLY A CA 1
ATOM 812 C C . GLY A 1 108 ? -4.025 -11.475 7.383 1.00 96.50 108 GLY A C 1
ATOM 813 O O . GLY A 1 108 ? -3.527 -12.281 6.596 1.00 96.50 108 GLY A O 1
ATOM 814 N N . PHE A 1 109 ? -4.277 -10.202 7.052 1.00 98.06 109 PHE A N 1
ATOM 815 C CA . PHE A 1 109 ? -4.180 -9.655 5.697 1.00 98.06 109 PHE A CA 1
ATOM 816 C C . PHE A 1 109 ? -2.878 -10.033 4.989 1.00 98.06 109 PHE A C 1
ATOM 818 O O . PHE A 1 109 ? -2.906 -10.702 3.961 1.00 98.06 109 PHE A O 1
ATOM 825 N N . HIS A 1 110 ? -1.724 -9.713 5.583 1.00 97.25 110 HIS A N 1
ATOM 826 C CA . HIS A 1 110 ? -0.418 -9.968 4.963 1.00 97.25 110 HIS A CA 1
ATOM 827 C C . HIS A 1 110 ? -0.166 -11.444 4.657 1.00 97.25 110 HIS A C 1
ATOM 829 O O . HIS A 1 110 ? 0.459 -11.773 3.647 1.00 97.25 110 HIS A O 1
ATOM 835 N N . LYS A 1 111 ? -0.631 -12.344 5.534 1.00 97.75 111 LYS A N 1
ATOM 836 C CA . LYS A 1 111 ? -0.514 -13.788 5.312 1.00 97.75 111 LYS A CA 1
ATOM 837 C C . LYS A 1 111 ? -1.388 -14.200 4.131 1.00 97.75 111 LYS A C 1
ATOM 839 O O . LYS A 1 111 ? -0.886 -14.829 3.208 1.00 97.75 111 LYS A O 1
ATOM 844 N N . ASN A 1 112 ? -2.651 -13.789 4.137 1.00 98.06 112 ASN A N 1
ATOM 845 C CA . ASN A 1 112 ? -3.599 -14.135 3.086 1.00 98.06 112 ASN A CA 1
ATOM 846 C C . ASN A 1 112 ? -3.196 -13.565 1.715 1.00 98.06 112 ASN A C 1
ATOM 848 O O . ASN A 1 112 ? -3.336 -14.254 0.708 1.00 98.06 112 ASN A O 1
ATOM 852 N N . VAL A 1 113 ? -2.622 -12.357 1.665 1.00 98.00 113 VAL A N 1
ATOM 853 C CA . VAL A 1 113 ? -2.042 -11.786 0.438 1.00 98.00 113 VAL A CA 1
ATOM 854 C C . VAL A 1 113 ? -0.938 -12.694 -0.104 1.00 98.00 113 VAL A C 1
ATOM 856 O O . VAL A 1 113 ? -0.961 -13.048 -1.280 1.00 98.00 113 VAL A O 1
ATOM 859 N N . ARG A 1 114 ? 0.006 -13.135 0.741 1.00 96.38 114 ARG A N 1
ATOM 860 C CA . ARG A 1 114 ? 1.061 -14.075 0.316 1.00 96.38 114 ARG A CA 1
ATOM 861 C C . ARG A 1 114 ? 0.485 -15.415 -0.145 1.00 96.38 114 ARG A C 1
ATOM 863 O O . ARG A 1 114 ? 0.929 -15.951 -1.158 1.00 96.38 114 ARG A O 1
ATOM 870 N N . ASP A 1 115 ? -0.514 -15.935 0.560 1.00 97.50 115 ASP A N 1
ATOM 871 C CA . ASP A 1 115 ? -1.141 -17.216 0.233 1.00 97.50 115 ASP A CA 1
ATOM 872 C C . ASP A 1 115 ? -1.896 -17.178 -1.103 1.00 97.50 115 ASP A C 1
ATOM 874 O O . ASP A 1 115 ? -1.941 -18.203 -1.780 1.00 97.50 115 ASP A O 1
ATOM 878 N N . ARG A 1 116 ? -2.457 -16.027 -1.503 1.00 97.06 116 ARG A N 1
ATOM 879 C CA . ARG A 1 116 ? -3.241 -15.871 -2.744 1.00 97.06 116 ARG A CA 1
ATOM 880 C C . ARG A 1 116 ? -2.413 -15.365 -3.931 1.00 97.06 116 ARG A C 1
ATOM 882 O O . ARG A 1 116 ? -2.539 -15.901 -5.025 1.00 97.06 116 ARG A O 1
ATOM 889 N N . LEU A 1 117 ? -1.536 -14.386 -3.703 1.00 96.81 117 LEU A N 1
ATOM 890 C CA . LEU A 1 117 ? -0.822 -13.619 -4.739 1.00 96.81 117 LEU A CA 1
ATOM 891 C C . LEU A 1 117 ? 0.707 -13.744 -4.661 1.00 96.81 117 LEU A C 1
ATOM 893 O O . LEU A 1 117 ? 1.427 -13.088 -5.410 1.00 96.81 117 LEU A O 1
ATOM 897 N N . GLY A 1 118 ? 1.231 -14.561 -3.744 1.00 94.06 118 GLY A N 1
ATOM 898 C CA . GLY A 1 118 ? 2.668 -14.791 -3.624 1.00 94.06 118 GLY A CA 1
ATOM 899 C C . GLY A 1 118 ? 3.247 -15.590 -4.794 1.00 94.06 118 GLY A C 1
ATOM 900 O O . GLY A 1 118 ? 2.569 -16.441 -5.385 1.00 94.06 118 GLY A O 1
ATOM 901 N N . GLY A 1 119 ? 4.529 -15.352 -5.076 1.00 93.00 119 GLY A N 1
ATOM 902 C CA . GLY A 1 119 ? 5.259 -15.997 -6.165 1.00 93.00 119 GLY A CA 1
ATOM 903 C C . GLY A 1 119 ? 4.810 -15.474 -7.526 1.00 93.00 119 GLY A C 1
ATOM 904 O O . GLY A 1 119 ? 4.654 -14.274 -7.707 1.00 93.00 119 GLY A O 1
ATOM 905 N N . VAL A 1 120 ? 4.587 -16.383 -8.473 1.00 92.56 120 VAL A N 1
ATOM 906 C CA . VAL A 1 120 ? 4.214 -16.054 -9.862 1.00 92.56 120 VAL A CA 1
ATOM 907 C C . VAL A 1 120 ? 2.731 -15.707 -10.049 1.00 92.56 120 VAL A C 1
ATOM 909 O O . VAL A 1 120 ? 2.316 -15.391 -11.155 1.00 92.56 120 VAL A O 1
ATOM 912 N N . ARG A 1 121 ? 1.915 -15.789 -8.989 1.00 93.81 121 ARG A N 1
ATOM 913 C CA . ARG A 1 121 ? 0.459 -15.547 -9.050 1.00 93.81 121 ARG A CA 1
ATOM 914 C C . ARG A 1 121 ? 0.079 -14.068 -9.057 1.00 93.81 121 ARG A C 1
ATOM 916 O O . ARG A 1 121 ? -1.070 -13.740 -9.324 1.00 93.81 121 ARG A O 1
ATOM 923 N N . GLY A 1 122 ? 1.020 -13.190 -8.735 1.00 92.94 122 GLY A N 1
ATOM 924 C CA . GLY A 1 122 ? 0.849 -11.746 -8.792 1.00 92.94 122 GLY A CA 1
ATOM 925 C C . GLY A 1 122 ? 2.164 -11.071 -9.160 1.00 92.94 122 GLY A C 1
ATOM 926 O O . GLY A 1 122 ? 3.236 -11.671 -9.084 1.00 92.94 122 GLY A O 1
ATOM 927 N N . CYS A 1 123 ? 2.095 -9.798 -9.537 1.00 93.69 123 CYS A N 1
ATOM 928 C CA . CYS A 1 123 ? 3.291 -8.991 -9.726 1.00 93.69 123 CYS A CA 1
ATOM 929 C C . CYS A 1 123 ? 3.898 -8.662 -8.358 1.00 93.69 123 CYS A C 1
ATOM 931 O O . CYS A 1 123 ? 3.222 -8.093 -7.503 1.00 93.69 123 CYS A O 1
ATOM 933 N N . THR A 1 124 ? 5.185 -8.953 -8.155 1.00 93.69 124 THR A N 1
ATOM 934 C CA . THR A 1 124 ? 5.890 -8.649 -6.897 1.00 93.69 124 THR A CA 1
ATOM 935 C C . THR A 1 124 ? 5.676 -7.205 -6.437 1.00 93.69 124 THR A C 1
ATOM 937 O O . THR A 1 124 ? 5.380 -6.986 -5.268 1.00 93.69 124 THR A O 1
ATOM 940 N N . HIS A 1 125 ? 5.763 -6.234 -7.352 1.00 95.62 125 HIS A N 1
ATOM 941 C CA . HIS A 1 125 ? 5.629 -4.805 -7.046 1.00 95.62 125 HIS A CA 1
ATOM 942 C C . HIS A 1 125 ? 4.231 -4.441 -6.539 1.00 95.62 125 HIS A C 1
ATOM 944 O O . HIS A 1 125 ? 4.087 -3.780 -5.517 1.00 95.62 125 HIS A O 1
ATOM 950 N N . ILE A 1 126 ? 3.187 -4.914 -7.218 1.00 96.31 126 ILE A N 1
ATOM 951 C CA . ILE A 1 126 ? 1.799 -4.609 -6.852 1.00 96.31 126 ILE A CA 1
ATOM 952 C C . ILE A 1 126 ? 1.400 -5.392 -5.589 1.00 96.31 126 ILE A C 1
ATOM 954 O O . ILE A 1 126 ? 0.722 -4.874 -4.706 1.00 96.31 126 ILE A O 1
ATOM 958 N N . THR A 1 127 ? 1.890 -6.624 -5.428 1.00 95.88 127 THR A N 1
ATOM 959 C CA . THR A 1 127 ? 1.681 -7.410 -4.202 1.00 95.88 127 THR A CA 1
ATOM 960 C C . THR A 1 127 ? 2.394 -6.792 -2.990 1.00 95.88 127 THR A C 1
ATOM 962 O O . THR A 1 127 ? 1.895 -6.898 -1.870 1.00 95.88 127 THR A O 1
ATOM 965 N N . GLU A 1 128 ? 3.530 -6.115 -3.184 1.00 95.31 128 GLU A N 1
ATOM 966 C CA . GLU A 1 128 ? 4.207 -5.330 -2.141 1.00 95.31 128 GLU A CA 1
ATOM 967 C C . GLU A 1 128 ? 3.369 -4.119 -1.710 1.00 95.31 128 GLU A C 1
ATOM 969 O O . GLU A 1 128 ? 3.231 -3.885 -0.508 1.00 95.31 128 GLU A O 1
ATOM 974 N N . LEU A 1 129 ? 2.738 -3.413 -2.658 1.00 97.56 129 LEU A N 1
ATOM 975 C CA . LEU A 1 129 ? 1.839 -2.292 -2.359 1.00 97.56 129 LEU A CA 1
ATOM 976 C C . LEU A 1 129 ? 0.694 -2.693 -1.424 1.00 97.56 129 LEU A C 1
ATOM 978 O O . LEU A 1 129 ? 0.367 -1.948 -0.503 1.00 97.56 129 LEU A O 1
ATOM 982 N N . ALA A 1 130 ? 0.133 -3.894 -1.587 1.00 97.44 130 ALA A N 1
ATOM 983 C CA . ALA A 1 130 ? -0.909 -4.382 -0.686 1.00 97.44 130 ALA A CA 1
ATOM 984 C C . ALA A 1 130 ? -0.439 -4.394 0.782 1.00 97.44 130 ALA A C 1
ATOM 986 O O . ALA A 1 130 ? -1.200 -4.047 1.683 1.00 97.44 130 ALA A O 1
ATOM 987 N N . GLN A 1 131 ? 0.826 -4.733 1.049 1.00 93.94 131 GLN A N 1
ATOM 988 C CA . GLN A 1 131 ? 1.324 -4.912 2.418 1.00 93.94 131 GLN A CA 1
ATOM 989 C C . GLN A 1 131 ? 1.307 -3.623 3.250 1.00 93.94 131 GLN A C 1
ATOM 991 O O . GLN A 1 131 ? 1.217 -3.693 4.477 1.00 93.94 131 GLN A O 1
ATOM 996 N N . VAL A 1 132 ? 1.367 -2.455 2.612 1.00 95.50 132 VAL A N 1
ATOM 997 C CA . VAL A 1 132 ? 1.393 -1.152 3.297 1.00 95.50 132 VAL A CA 1
ATOM 998 C C . VAL A 1 132 ? 0.005 -0.521 3.466 1.00 95.50 132 VAL A C 1
ATOM 1000 O O . VAL A 1 132 ? -0.144 0.431 4.234 1.00 95.50 132 VAL A O 1
ATOM 1003 N N . LEU A 1 133 ? -1.029 -1.083 2.829 1.00 98.06 133 LEU A N 1
ATOM 1004 C CA . LEU A 1 133 ? -2.402 -0.574 2.910 1.00 98.06 133 LEU A CA 1
ATOM 1005 C C . LEU A 1 133 ? -2.997 -0.582 4.328 1.00 98.06 133 LEU A C 1
ATOM 1007 O O . LEU A 1 133 ? -3.582 0.437 4.701 1.00 98.06 133 LEU A O 1
ATOM 1011 N N . PRO A 1 134 ? -2.858 -1.644 5.158 1.00 97.19 134 PRO A N 1
ATOM 1012 C CA . PRO A 1 134 ? -3.556 -1.702 6.443 1.00 97.19 134 PRO A CA 1
ATOM 1013 C C . PRO A 1 134 ? -3.279 -0.507 7.352 1.00 97.19 134 PRO A C 1
ATOM 1015 O O . PRO A 1 134 ? -4.200 0.081 7.912 1.00 97.19 134 PRO A O 1
ATOM 1018 N N . THR A 1 135 ? -2.013 -0.111 7.480 1.00 95.56 135 THR A N 1
ATOM 1019 C CA . THR A 1 135 ? -1.636 1.017 8.334 1.00 95.56 135 THR A CA 1
ATOM 1020 C C . THR A 1 135 ? -2.081 2.351 7.750 1.00 95.56 135 THR A C 1
ATOM 1022 O O . THR A 1 135 ? -2.510 3.207 8.515 1.00 95.56 135 THR A O 1
ATOM 1025 N N . ALA A 1 136 ? -2.032 2.525 6.426 1.00 97.56 136 ALA A N 1
ATOM 1026 C CA . ALA A 1 136 ? -2.489 3.753 5.777 1.00 97.56 136 ALA A CA 1
ATOM 1027 C C . ALA A 1 136 ? -4.000 3.961 5.967 1.00 97.56 136 ALA A C 1
ATOM 1029 O O . ALA A 1 136 ? -4.423 5.032 6.395 1.00 97.56 136 ALA A O 1
ATOM 1030 N N . VAL A 1 137 ? -4.799 2.909 5.760 1.00 98.00 137 VAL A N 1
ATOM 1031 C CA . VAL A 1 137 ? -6.254 2.959 5.969 1.00 98.00 137 VAL A CA 1
ATOM 1032 C C . VAL A 1 137 ? -6.598 3.190 7.439 1.00 98.00 137 VAL A C 1
ATOM 1034 O O . VAL A 1 137 ? -7.459 4.008 7.736 1.00 98.00 137 VAL A O 1
ATOM 1037 N N . VAL A 1 138 ? -5.898 2.544 8.381 1.00 95.62 138 VAL A N 1
ATOM 1038 C CA . VAL A 1 138 ? -6.091 2.810 9.820 1.00 95.62 138 VAL A CA 1
ATOM 1039 C C . VAL A 1 138 ? -5.847 4.278 10.163 1.00 95.62 138 VAL A C 1
ATOM 1041 O O . VAL A 1 138 ? -6.601 4.841 10.953 1.00 95.62 138 VAL A O 1
ATOM 1044 N N . GLN A 1 139 ? -4.808 4.897 9.594 1.00 94.69 139 GLN A N 1
ATOM 1045 C CA . GLN A 1 139 ? -4.531 6.314 9.830 1.00 94.69 139 GLN A CA 1
ATOM 1046 C C . GLN A 1 139 ? -5.578 7.221 9.179 1.00 94.69 139 GLN A C 1
ATOM 1048 O O . GLN A 1 139 ? -5.987 8.188 9.807 1.00 94.69 139 GLN A O 1
ATOM 1053 N N . ALA A 1 140 ? -6.066 6.890 7.982 1.00 96.06 140 ALA A N 1
ATOM 1054 C CA . ALA A 1 140 ? -7.159 7.630 7.351 1.00 96.06 140 ALA A CA 1
ATOM 1055 C C . ALA A 1 140 ? -8.472 7.517 8.146 1.00 96.06 140 ALA A C 1
ATOM 1057 O O . ALA A 1 140 ? -9.209 8.482 8.287 1.00 96.06 140 ALA A O 1
ATOM 1058 N N . PHE A 1 141 ? -8.746 6.349 8.729 1.00 95.50 141 PHE A N 1
ATOM 1059 C CA . PHE A 1 141 ? -9.937 6.122 9.546 1.00 95.50 141 PHE A CA 1
ATOM 1060 C C . PHE A 1 141 ? -9.856 6.786 10.926 1.00 95.50 141 PHE A C 1
ATOM 1062 O O . PHE A 1 141 ? -10.885 6.932 11.591 1.00 95.50 141 PHE A O 1
ATOM 1069 N N . ALA A 1 142 ? -8.663 7.149 11.399 1.00 89.81 142 ALA A N 1
ATOM 1070 C CA . ALA A 1 142 ? -8.463 7.730 12.719 1.00 89.81 142 ALA A CA 1
ATOM 1071 C C . ALA A 1 142 ? -9.220 9.061 12.862 1.00 89.81 142 ALA A C 1
ATOM 1073 O O . ALA A 1 142 ? -8.920 10.037 12.187 1.00 89.81 142 ALA A O 1
ATOM 1074 N N . GLY A 1 143 ? -10.186 9.118 13.781 1.00 83.94 143 GLY A N 1
ATOM 1075 C CA . GLY A 1 143 ? -10.986 10.318 14.045 1.00 83.94 143 GLY A CA 1
ATOM 1076 C C . GLY A 1 143 ? -12.264 10.439 13.208 1.00 83.94 143 GLY A C 1
ATOM 1077 O O . GLY A 1 143 ? -13.164 11.168 13.625 1.00 83.94 143 GLY A O 1
ATOM 1078 N N . GLU A 1 144 ? -12.385 9.690 12.109 1.00 88.12 144 GLU A N 1
ATOM 1079 C CA . GLU A 1 144 ? -13.591 9.642 11.266 1.00 88.12 144 GLU A CA 1
ATOM 1080 C C . GLU A 1 144 ? -14.405 8.364 11.497 1.00 88.12 144 GLU A C 1
ATOM 1082 O O . GLU A 1 144 ? -15.568 8.420 11.892 1.00 88.12 144 GLU A O 1
ATOM 1087 N N . VAL A 1 145 ? -13.771 7.203 11.313 1.00 87.50 145 VAL A N 1
ATOM 1088 C CA . VAL A 1 145 ? -14.386 5.876 11.495 1.00 87.50 145 VAL A CA 1
ATOM 1089 C C . VAL A 1 145 ? -13.974 5.267 12.836 1.00 87.50 145 VAL A C 1
ATOM 1091 O O . VAL A 1 145 ? -14.787 4.684 13.553 1.00 87.50 145 VAL A O 1
ATOM 1094 N N . LEU A 1 146 ? -12.700 5.415 13.206 1.00 84.19 146 LEU A N 1
ATOM 1095 C CA . LEU A 1 146 ? -12.155 4.943 14.473 1.00 84.19 146 LEU A CA 1
ATOM 1096 C C . LEU A 1 146 ? -12.217 6.049 15.523 1.00 84.19 146 LEU A C 1
ATOM 1098 O O . LEU A 1 146 ? -11.690 7.145 15.329 1.00 84.19 146 LEU A O 1
ATOM 1102 N N . ASN A 1 147 ? -12.776 5.735 16.691 1.00 76.50 147 ASN A N 1
ATOM 1103 C CA . ASN A 1 147 ? -12.744 6.656 17.818 1.00 76.50 147 ASN A CA 1
ATOM 1104 C C . ASN A 1 147 ? -11.330 6.719 18.422 1.00 76.50 147 ASN A C 1
ATOM 1106 O O . ASN A 1 147 ? -10.863 5.779 19.072 1.00 76.50 147 ASN A O 1
ATOM 1110 N N . THR A 1 148 ? -10.666 7.851 18.202 1.00 71.00 148 THR A N 1
ATOM 1111 C CA . THR A 1 148 ? -9.327 8.167 18.717 1.00 71.00 148 THR A CA 1
ATOM 1112 C C . THR A 1 148 ? -9.340 9.280 19.763 1.00 71.00 148 THR A C 1
ATOM 1114 O O . THR A 1 148 ? -8.273 9.721 20.180 1.00 71.00 148 THR A O 1
ATOM 1117 N N . ARG A 1 149 ? -10.521 9.745 20.207 1.00 68.00 149 ARG A N 1
ATOM 1118 C CA . ARG A 1 149 ? -10.618 10.897 21.114 1.00 68.00 149 ARG A CA 1
ATOM 1119 C C . ARG A 1 149 ? -9.929 10.615 22.449 1.00 68.00 149 ARG A C 1
ATOM 1121 O O . ARG A 1 149 ? -10.281 9.671 23.160 1.00 68.00 149 ARG A O 1
ATOM 1128 N N . GLU A 1 150 ? -9.013 11.507 22.802 1.00 68.00 150 GLU A N 1
ATOM 1129 C CA . GLU A 1 150 ? -8.529 11.704 24.166 1.00 68.00 150 GLU A CA 1
ATOM 1130 C C . GLU A 1 150 ? -9.711 12.190 25.004 1.00 68.00 150 GLU A C 1
ATOM 1132 O O . GLU A 1 150 ? -10.259 13.269 24.772 1.00 68.00 150 GLU A O 1
ATOM 1137 N N . GLN A 1 151 ? -10.189 11.349 25.918 1.00 61.53 151 GLN A N 1
ATOM 1138 C CA . GLN A 1 151 ? -11.300 11.725 26.784 1.00 61.53 151 GLN A CA 1
ATOM 1139 C C . GLN A 1 151 ? -10.757 12.370 28.061 1.00 61.53 151 GLN A C 1
ATOM 1141 O O . GLN A 1 151 ? -9.841 11.807 28.667 1.00 61.53 151 GLN A O 1
ATOM 1146 N N . PRO A 1 152 ? -11.332 13.503 28.508 1.00 56.38 152 PRO A N 1
ATOM 1147 C CA . PRO A 1 152 ? -10.992 14.096 29.794 1.00 56.38 152 PRO A CA 1
ATOM 1148 C C . PRO A 1 152 ? -11.175 13.092 30.936 1.00 56.38 152 PRO A C 1
ATOM 1150 O O . PRO A 1 152 ? -12.085 12.257 30.908 1.00 56.38 152 PRO A O 1
ATOM 1153 N N . ALA A 1 153 ? -10.340 13.206 31.970 1.00 55.94 153 ALA A N 1
ATOM 1154 C CA . ALA A 1 153 ? -10.486 12.416 33.186 1.00 55.94 153 ALA A CA 1
ATOM 1155 C C . ALA A 1 153 ? -11.908 12.580 33.765 1.00 55.94 153 ALA A C 1
ATOM 1157 O O . ALA A 1 153 ? -12.356 13.698 34.009 1.00 55.94 153 ALA A O 1
ATOM 1158 N N . GLY A 1 154 ? -12.617 11.464 33.968 1.00 54.03 154 GLY A N 1
ATOM 1159 C CA . GLY A 1 154 ? -13.973 11.444 34.534 1.00 54.03 154 GLY A CA 1
ATOM 1160 C C . GLY A 1 154 ? -15.129 11.437 33.525 1.00 54.03 154 GLY A C 1
ATOM 1161 O O . GLY A 1 154 ? -16.281 11.365 33.950 1.00 54.03 154 GLY A O 1
ATOM 1162 N N . ALA A 1 155 ? -14.870 11.467 32.211 1.00 59.56 155 ALA A N 1
ATOM 1163 C CA . ALA A 1 155 ? -15.917 11.228 31.214 1.00 59.56 155 ALA A CA 1
ATOM 1164 C C . ALA A 1 155 ? -16.409 9.761 31.266 1.00 59.56 155 ALA A C 1
ATOM 1166 O O . ALA A 1 155 ? -15.592 8.860 31.490 1.00 59.56 155 ALA A O 1
ATOM 1167 N N . PRO A 1 156 ? -17.714 9.484 31.053 1.00 57.44 156 PRO A N 1
ATOM 1168 C CA . PRO A 1 156 ? -18.229 8.118 31.009 1.00 57.44 156 PRO A CA 1
ATOM 1169 C C . PRO A 1 156 ? -17.461 7.287 29.977 1.00 57.44 156 PRO A C 1
ATOM 1171 O O . PRO A 1 156 ? -17.396 7.652 28.802 1.00 57.44 156 PRO A O 1
ATOM 1174 N N . ALA A 1 157 ? -16.870 6.173 30.416 1.00 59.41 157 ALA A N 1
ATOM 1175 C CA . ALA A 1 157 ? -16.059 5.307 29.569 1.00 59.41 157 ALA A CA 1
ATOM 1176 C C . ALA A 1 157 ? -16.924 4.667 28.473 1.00 59.41 157 ALA A C 1
ATOM 1178 O O . ALA A 1 157 ? -17.570 3.648 28.696 1.00 59.41 157 ALA A O 1
ATOM 1179 N N . ALA A 1 158 ? -16.948 5.271 27.284 1.00 64.19 158 ALA A N 1
ATOM 1180 C CA . ALA A 1 158 ? -17.763 4.756 26.187 1.00 64.19 158 ALA A CA 1
ATOM 1181 C C . ALA A 1 158 ? -17.131 3.519 25.518 1.00 64.19 158 ALA A C 1
ATOM 1183 O O . ALA A 1 158 ? -17.858 2.604 25.147 1.00 64.19 158 ALA A O 1
ATOM 1184 N N . GLN A 1 159 ? -15.797 3.481 25.364 1.00 75.00 159 GLN A N 1
ATOM 1185 C CA . GLN A 1 159 ? -15.024 2.350 24.822 1.00 75.00 159 GLN A CA 1
ATOM 1186 C C . GLN A 1 159 ? -13.516 2.641 24.870 1.00 75.00 159 GLN A C 1
ATOM 1188 O O . GLN A 1 159 ? -13.102 3.803 24.867 1.00 75.00 159 GLN A O 1
ATOM 1193 N N . ARG A 1 160 ? -12.691 1.586 24.890 1.00 82.94 160 ARG A N 1
ATOM 1194 C CA . ARG A 1 160 ? -11.226 1.702 24.815 1.00 82.94 160 ARG A CA 1
ATOM 1195 C C . ARG A 1 160 ? -10.810 2.209 23.427 1.00 82.94 160 ARG A C 1
ATOM 1197 O O . ARG A 1 160 ? -11.173 1.558 22.447 1.00 82.94 160 ARG A O 1
ATOM 1204 N N . PRO A 1 161 ? -10.050 3.319 23.315 1.00 85.50 161 PRO A N 1
ATOM 1205 C CA . PRO A 1 161 ? -9.585 3.820 22.025 1.00 85.50 161 PRO A CA 1
ATOM 1206 C C . PRO A 1 161 ? -8.789 2.769 21.250 1.00 85.50 161 PRO A C 1
ATOM 1208 O O . PRO A 1 161 ? -7.943 2.076 21.819 1.00 85.50 161 PRO A O 1
ATOM 1211 N N . PHE A 1 162 ? -9.027 2.688 19.937 1.00 86.00 162 PHE A N 1
ATOM 1212 C CA . PHE A 1 162 ? -8.466 1.646 19.066 1.00 86.00 162 PHE A CA 1
ATOM 1213 C C . PHE A 1 162 ? -6.931 1.559 19.113 1.00 86.00 162 PHE A C 1
ATOM 1215 O O . PHE A 1 162 ? -6.365 0.475 18.993 1.00 86.00 162 PHE A O 1
ATOM 1222 N N . GLN A 1 163 ? -6.270 2.701 19.286 1.00 87.94 163 GLN A N 1
ATOM 1223 C CA . GLN A 1 163 ? -4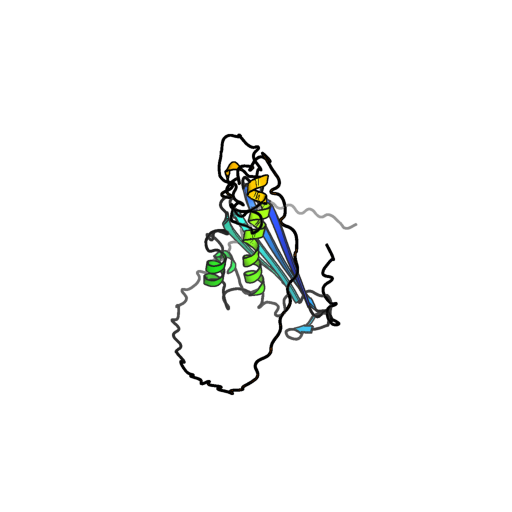.820 2.882 19.198 1.00 87.94 163 GLN A CA 1
ATOM 1224 C C . GLN A 1 163 ? -4.013 2.397 20.417 1.00 87.94 163 GLN A C 1
ATOM 1226 O O . GLN A 1 163 ? -2.795 2.236 20.307 1.00 87.94 163 GLN A O 1
ATOM 1231 N N . ILE A 1 164 ? -4.657 2.141 21.562 1.00 89.88 164 ILE A N 1
ATOM 1232 C CA . ILE A 1 164 ? -3.959 1.667 22.769 1.00 89.88 164 ILE A CA 1
ATOM 1233 C C . ILE A 1 164 ? -3.424 0.242 22.542 1.00 89.88 164 ILE A C 1
ATOM 1235 O O . ILE A 1 164 ? -4.128 -0.614 22.011 1.00 89.88 164 ILE A O 1
ATOM 1239 N N . ASP A 1 165 ? -2.170 0.002 22.938 1.00 91.81 165 ASP A N 1
ATOM 1240 C CA . ASP A 1 165 ? -1.368 -1.215 22.704 1.00 91.81 165 ASP A CA 1
ATOM 1241 C C . ASP A 1 165 ? -1.112 -1.562 21.224 1.00 91.81 165 ASP A C 1
ATOM 1243 O O . ASP A 1 165 ? -0.678 -2.670 20.908 1.00 91.81 165 ASP A O 1
ATOM 1247 N N . ARG A 1 166 ? -1.339 -0.623 20.294 1.00 87.81 166 ARG A N 1
ATOM 1248 C CA . ARG A 1 166 ? -1.082 -0.828 18.853 1.00 87.81 166 ARG A CA 1
ATOM 1249 C C . ARG A 1 166 ? 0.098 -0.039 18.300 1.00 87.81 166 ARG A C 1
ATOM 1251 O O . ARG A 1 166 ? 0.487 -0.248 17.155 1.00 87.81 166 ARG A O 1
ATOM 1258 N N . CYS A 1 167 ? 0.695 0.837 19.099 1.00 89.44 167 CYS A N 1
ATOM 1259 C CA . CYS A 1 167 ? 1.966 1.471 18.776 1.00 89.44 167 CYS A CA 1
ATOM 1260 C C . CYS A 1 167 ? 2.837 1.586 20.029 1.00 89.44 167 CYS A C 1
ATOM 1262 O O . CYS A 1 167 ? 2.345 1.531 21.156 1.00 89.44 167 CYS A O 1
ATOM 1264 N N . HIS A 1 168 ? 4.146 1.753 19.832 1.00 92.25 168 HIS A N 1
ATOM 1265 C CA . HIS A 1 168 ? 5.112 1.768 20.932 1.00 92.25 168 HIS A CA 1
ATOM 1266 C C . HIS A 1 168 ? 4.823 2.863 21.972 1.00 92.25 168 HIS A C 1
ATOM 1268 O O . HIS A 1 168 ? 4.975 2.625 23.170 1.00 92.25 168 HIS A O 1
ATOM 1274 N N . ALA A 1 169 ? 4.400 4.044 21.511 1.00 92.62 169 ALA A N 1
ATOM 1275 C CA . ALA A 1 169 ? 4.111 5.184 22.373 1.00 92.62 169 ALA A CA 1
ATOM 1276 C C . ALA A 1 169 ? 2.830 4.989 23.203 1.00 92.62 169 ALA A C 1
ATOM 1278 O O . ALA A 1 169 ? 2.783 5.420 24.350 1.00 92.62 169 ALA A O 1
ATOM 1279 N N . LEU A 1 170 ? 1.815 4.309 22.655 1.00 91.75 170 LEU A N 1
ATOM 1280 C CA . LEU A 1 170 ? 0.497 4.127 23.279 1.00 91.75 170 LEU A CA 1
ATOM 1281 C C . LEU A 1 170 ? 0.339 2.765 23.971 1.00 91.75 170 LEU A C 1
ATOM 1283 O O . LEU A 1 170 ? -0.756 2.208 24.026 1.00 91.75 170 LEU A O 1
ATOM 1287 N N . ARG A 1 171 ? 1.431 2.223 24.510 1.00 95.56 171 ARG A N 1
ATOM 1288 C CA . ARG A 1 171 ? 1.409 1.081 25.435 1.00 95.56 171 ARG A CA 1
ATOM 1289 C C . ARG A 1 171 ? 0.657 1.447 26.722 1.00 95.56 171 ARG A C 1
ATOM 1291 O O . ARG A 1 171 ? 0.843 2.541 27.254 1.00 95.56 171 ARG A O 1
ATOM 1298 N N . SER A 1 172 ? -0.163 0.540 27.245 1.00 94.12 172 SER A N 1
ATOM 1299 C CA . SER A 1 172 ? -1.008 0.805 28.424 1.00 94.12 172 SER A CA 1
ATOM 1300 C C . SER A 1 172 ? -0.223 1.105 29.702 1.00 94.12 172 SER A C 1
ATOM 1302 O O . SER A 1 172 ? -0.718 1.793 30.591 1.00 94.12 172 SER A O 1
ATOM 1304 N N . ASP A 1 173 ? 1.018 0.632 29.785 1.00 94.31 173 ASP A N 1
ATOM 1305 C CA . ASP A 1 173 ? 1.960 0.887 30.876 1.00 94.31 173 ASP A CA 1
ATOM 1306 C C . ASP A 1 173 ? 2.843 2.136 30.648 1.00 94.31 173 ASP A C 1
ATOM 1308 O O . ASP A 1 173 ? 3.708 2.458 31.465 1.00 94.31 173 ASP A O 1
ATOM 1312 N N . GLY A 1 174 ? 2.639 2.854 29.540 1.00 94.06 174 GLY A N 1
ATOM 1313 C CA . GLY A 1 174 ? 3.489 3.949 29.079 1.00 94.06 174 GLY A CA 1
ATOM 1314 C C . GLY A 1 174 ? 3.071 5.324 29.578 1.00 94.06 174 GLY A C 1
ATOM 1315 O O . GLY A 1 174 ? 1.939 5.562 29.993 1.00 94.06 174 GLY A O 1
ATOM 1316 N N . GLU A 1 175 ? 4.004 6.272 29.492 1.00 93.81 175 GLU A N 1
ATOM 1317 C CA . GLU A 1 175 ? 3.778 7.656 29.918 1.00 93.81 175 GLU A CA 1
ATOM 1318 C C . GLU A 1 175 ? 2.681 8.364 29.110 1.00 93.81 175 GLU A C 1
ATOM 1320 O O . GLU A 1 175 ? 1.865 9.074 29.693 1.00 93.81 175 GLU A O 1
ATOM 1325 N N . ALA A 1 176 ? 2.608 8.138 27.794 1.00 92.38 176 ALA A N 1
ATOM 1326 C CA . ALA A 1 176 ? 1.584 8.769 26.964 1.00 92.38 176 ALA A CA 1
ATOM 1327 C C . ALA A 1 176 ? 0.167 8.325 27.369 1.00 92.38 176 ALA A C 1
ATOM 1329 O O . ALA A 1 176 ? -0.715 9.167 27.518 1.00 92.38 176 ALA A O 1
ATOM 1330 N N . VAL A 1 177 ? -0.052 7.028 27.627 1.00 91.81 177 VAL A N 1
ATOM 1331 C CA . VAL A 1 177 ? -1.354 6.535 28.111 1.00 91.81 177 VAL A CA 1
ATOM 1332 C C . VAL A 1 177 ? -1.642 7.061 29.515 1.00 91.81 177 VAL A C 1
ATOM 1334 O O . VAL A 1 177 ? -2.737 7.559 29.749 1.00 91.81 177 VAL A O 1
ATOM 1337 N N . ALA A 1 178 ? -0.663 7.055 30.423 1.00 91.06 178 ALA A N 1
ATOM 1338 C CA . ALA A 1 178 ? -0.839 7.609 31.768 1.00 91.06 178 ALA A CA 1
ATOM 1339 C C . ALA A 1 178 ? -1.255 9.093 31.762 1.00 91.06 178 ALA A C 1
ATOM 1341 O O . ALA A 1 178 ? -2.051 9.508 32.602 1.00 91.06 178 ALA A O 1
ATOM 1342 N N . ARG A 1 179 ? -0.739 9.886 30.815 1.00 89.12 179 ARG A N 1
ATOM 1343 C CA . ARG A 1 179 ? -1.013 11.325 30.714 1.00 89.12 179 ARG A CA 1
ATOM 1344 C C . ARG A 1 179 ? -2.299 11.657 29.955 1.00 89.12 179 ARG A C 1
ATOM 1346 O O . ARG A 1 179 ? -3.053 12.509 30.413 1.00 89.12 179 ARG A O 1
ATOM 1353 N N . PHE A 1 180 ? -2.524 11.033 28.799 1.00 86.75 180 PHE A N 1
ATOM 1354 C CA . PHE A 1 180 ? -3.591 11.414 27.860 1.00 86.75 180 PHE A CA 1
ATOM 1355 C C . PHE A 1 180 ? -4.805 10.465 27.889 1.00 86.75 180 PHE A C 1
ATOM 1357 O O . PHE A 1 180 ? -5.880 10.823 27.418 1.00 86.75 180 PHE A O 1
ATOM 1364 N N . TYR A 1 181 ? -4.658 9.272 28.479 1.00 87.12 181 TYR A N 1
ATOM 1365 C CA . TYR A 1 181 ? -5.699 8.240 28.592 1.00 87.12 181 TYR A CA 1
ATOM 1366 C C . TYR A 1 181 ? -5.694 7.580 29.990 1.00 87.12 181 TYR A C 1
ATOM 1368 O O . TYR A 1 181 ? -5.631 6.349 30.091 1.00 87.12 181 TYR A O 1
ATOM 1376 N N . PRO A 1 182 ? -5.726 8.359 31.090 1.00 88.12 182 PRO A N 1
ATOM 1377 C CA . PRO A 1 182 ? -5.443 7.862 32.440 1.00 88.12 182 PRO A CA 1
ATOM 1378 C C . PRO A 1 182 ? -6.354 6.709 32.891 1.00 88.12 182 PRO A C 1
ATOM 1380 O O . PRO A 1 182 ? -5.912 5.836 33.631 1.00 88.12 182 PRO A O 1
ATOM 1383 N N . GLN A 1 183 ? -7.599 6.653 32.412 1.00 86.69 183 GLN A N 1
ATOM 1384 C CA . GLN A 1 183 ? -8.555 5.578 32.701 1.00 86.69 183 GLN A CA 1
ATOM 1385 C C . GLN A 1 183 ? -8.189 4.223 32.067 1.00 86.69 183 GLN A C 1
ATOM 1387 O O . GLN A 1 183 ? -8.716 3.193 32.476 1.00 86.69 183 GLN A O 1
ATOM 1392 N N . TRP A 1 184 ? -7.298 4.220 31.073 1.00 89.25 184 TRP A N 1
ATOM 1393 C CA . TRP A 1 184 ? -6.799 3.021 30.391 1.00 89.25 184 TRP A CA 1
ATOM 1394 C C . TRP A 1 184 ? -5.349 2.688 30.764 1.00 89.25 184 TRP A C 1
ATOM 1396 O O . TRP A 1 184 ? -4.782 1.735 30.229 1.00 89.25 184 TRP A O 1
ATOM 1406 N N . SER A 1 185 ? -4.743 3.469 31.660 1.00 91.12 185 SER A N 1
ATOM 1407 C CA . SER A 1 185 ? -3.372 3.264 32.117 1.00 91.12 185 SER A CA 1
ATOM 1408 C C . SER A 1 185 ? -3.289 2.098 33.097 1.00 91.12 185 SER A C 1
ATOM 1410 O O . SER A 1 185 ? -3.976 2.081 34.116 1.00 91.12 185 SER A O 1
ATOM 1412 N N . THR A 1 186 ? -2.382 1.157 32.839 1.00 92.44 186 THR A N 1
ATOM 1413 C CA . THR A 1 186 ? -2.003 0.093 33.785 1.00 92.44 186 THR A CA 1
ATOM 1414 C C . THR A 1 186 ? -0.765 0.460 34.600 1.00 92.44 186 THR A C 1
ATOM 1416 O O . THR A 1 186 ? -0.330 -0.315 35.452 1.00 92.44 186 THR A O 1
ATOM 1419 N N . ARG A 1 187 ? -0.172 1.637 34.353 1.00 86.50 187 ARG A N 1
ATOM 1420 C CA . ARG A 1 187 ? 0.943 2.146 35.152 1.00 86.50 187 ARG A CA 1
ATOM 1421 C C . ARG A 1 187 ? 0.446 2.418 36.568 1.00 86.50 187 ARG A C 1
ATOM 1423 O O . ARG A 1 187 ? -0.453 3.236 36.759 1.00 86.50 187 ARG A O 1
ATOM 1430 N N . ALA A 1 188 ? 1.041 1.745 37.551 1.00 70.94 188 ALA A N 1
ATOM 1431 C CA . ALA A 1 188 ? 0.765 2.022 38.952 1.00 70.94 188 ALA A CA 1
ATOM 1432 C C . ALA A 1 188 ? 1.018 3.511 39.218 1.00 70.94 188 ALA A C 1
ATOM 1434 O O . ALA A 1 188 ? 2.118 4.014 38.965 1.00 70.94 188 ALA A O 1
ATOM 1435 N N . GLN A 1 189 ? 0.001 4.221 39.707 1.00 57.47 189 GLN A N 1
ATOM 1436 C CA . GLN A 1 189 ? 0.227 5.535 40.285 1.00 57.47 189 GLN A CA 1
ATOM 1437 C C . GLN A 1 189 ? 1.114 5.302 41.504 1.00 57.47 189 GLN A C 1
ATOM 1439 O O . GLN A 1 189 ? 0.673 4.717 42.493 1.00 57.47 189 GLN A O 1
ATOM 1444 N N . VAL A 1 190 ? 2.381 5.702 41.425 1.00 48.28 190 VAL A N 1
ATOM 1445 C CA . VAL A 1 190 ? 3.191 5.829 42.632 1.00 48.28 190 VAL A CA 1
ATOM 1446 C C . VAL A 1 190 ? 2.534 6.961 43.409 1.00 48.28 190 VAL A C 1
ATOM 1448 O O . VAL A 1 190 ? 2.685 8.128 43.052 1.00 48.28 190 VAL A O 1
ATOM 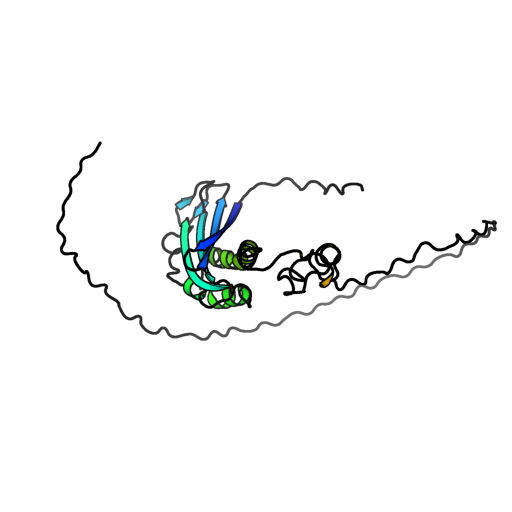1451 N N . ALA A 1 191 ? 1.708 6.601 44.394 1.00 41.91 191 ALA A N 1
ATOM 1452 C CA . ALA A 1 191 ? 1.140 7.547 45.335 1.00 41.91 191 ALA A CA 1
ATOM 1453 C C . ALA A 1 191 ? 2.302 8.372 45.885 1.00 41.91 191 ALA A C 1
ATOM 1455 O O . ALA A 1 191 ? 3.284 7.805 46.371 1.00 41.91 191 ALA A O 1
ATOM 1456 N N . GLY A 1 192 ? 2.218 9.693 45.723 1.00 41.06 192 GLY A N 1
ATOM 1457 C CA . GLY A 1 192 ? 3.243 10.608 46.191 1.00 41.06 192 GLY A CA 1
ATOM 1458 C C . GLY A 1 192 ? 3.573 10.296 47.643 1.00 41.06 192 GLY A C 1
ATOM 1459 O O . GLY A 1 192 ? 2.723 10.432 48.523 1.00 41.06 192 GLY A O 1
ATOM 1460 N N . VAL A 1 193 ? 4.808 9.865 47.887 1.00 42.81 193 VAL A N 1
ATOM 1461 C CA . VAL A 1 193 ? 5.399 9.975 49.213 1.00 42.81 193 VAL A CA 1
ATOM 1462 C C . VAL A 1 193 ? 5.500 11.474 49.440 1.00 42.81 193 VAL A C 1
ATOM 1464 O O . VAL A 1 193 ? 6.339 12.142 48.841 1.00 42.81 193 VAL A O 1
ATOM 1467 N N . GLY A 1 194 ? 4.549 12.017 50.200 1.00 37.38 194 GLY A N 1
ATOM 1468 C CA . GLY A 1 194 ? 4.625 13.390 50.663 1.00 37.38 194 GLY A CA 1
ATOM 1469 C C . GLY A 1 194 ? 5.972 13.585 51.344 1.00 37.38 194 GLY A C 1
ATOM 1470 O O . GLY A 1 194 ? 6.347 12.778 52.197 1.00 37.38 194 GLY A O 1
ATOM 1471 N N . ASP A 1 195 ? 6.685 14.637 50.943 1.00 43.84 195 ASP A N 1
ATOM 1472 C CA . ASP A 1 195 ? 7.880 15.139 51.617 1.00 43.84 1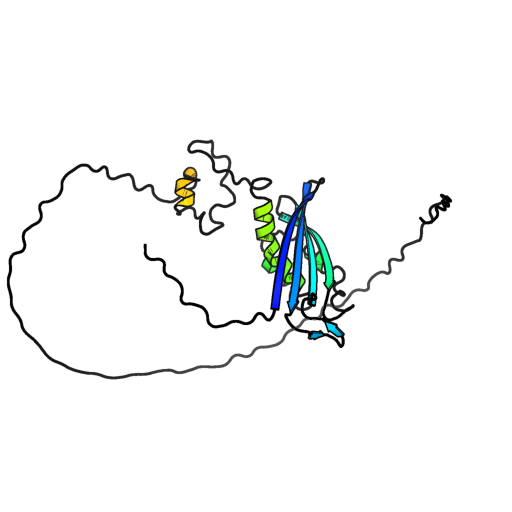95 ASP A CA 1
ATOM 1473 C C . ASP A 1 195 ? 7.496 15.561 53.038 1.00 43.84 195 ASP A C 1
ATOM 1475 O O . ASP A 1 195 ? 7.174 16.706 53.350 1.00 43.84 195 ASP A O 1
ATOM 1479 N N . GLY A 1 196 ? 7.464 14.560 53.905 1.00 40.72 196 GLY A N 1
ATOM 1480 C CA . GLY A 1 196 ? 7.126 14.632 55.304 1.00 40.72 196 GLY A CA 1
ATOM 1481 C C . GLY A 1 196 ? 8.239 13.976 56.098 1.00 40.72 196 GLY A C 1
ATOM 1482 O O . GLY A 1 196 ? 8.059 12.880 56.613 1.00 40.72 196 GLY A O 1
ATOM 1483 N N . ARG A 1 197 ? 9.334 14.733 56.249 1.00 36.12 197 ARG A N 1
ATOM 1484 C CA . ARG A 1 197 ? 10.259 14.734 57.396 1.00 36.12 197 ARG A CA 1
ATOM 1485 C C . ARG A 1 197 ? 11.617 14.018 57.258 1.00 36.12 197 ARG A C 1
ATOM 1487 O O . ARG A 1 197 ? 11.727 12.801 57.252 1.00 36.12 197 ARG A O 1
ATOM 1494 N N . ALA A 1 198 ? 12.616 14.892 57.421 1.00 33.25 198 ALA A N 1
ATOM 1495 C CA . ALA A 1 198 ? 13.910 14.754 58.093 1.00 33.25 198 ALA A CA 1
ATOM 1496 C C . ALA A 1 198 ? 15.052 14.024 57.373 1.00 33.25 198 ALA A C 1
ATOM 1498 O O . ALA A 1 198 ? 15.187 12.805 57.404 1.00 33.25 198 ALA A O 1
ATOM 1499 N N . THR A 1 199 ? 15.972 14.854 56.878 1.00 36.09 199 THR A N 1
ATOM 1500 C CA . THR A 1 199 ? 17.390 14.564 56.662 1.00 36.09 199 THR A CA 1
ATOM 1501 C C . THR A 1 199 ? 17.990 13.801 57.855 1.00 36.09 199 THR A C 1
ATOM 1503 O O . THR A 1 199 ? 18.011 14.346 58.964 1.00 36.09 199 THR A O 1
ATOM 1506 N N . PRO A 1 200 ? 18.518 12.580 57.666 1.00 42.25 200 PRO A N 1
ATOM 1507 C CA . PRO A 1 200 ? 19.361 11.937 58.666 1.00 42.25 200 PRO A CA 1
ATOM 1508 C C . PRO A 1 200 ? 20.742 12.622 58.691 1.00 42.25 200 PRO A C 1
ATOM 1510 O O . PRO A 1 200 ? 21.264 12.964 57.624 1.00 42.25 200 PRO A O 1
ATOM 1513 N N . PRO A 1 201 ? 21.364 12.838 59.865 1.00 35.91 201 PRO A N 1
ATOM 1514 C CA . PRO A 1 201 ? 22.689 13.443 59.938 1.00 35.91 201 PRO A CA 1
ATOM 1515 C C . PRO A 1 201 ? 23.747 12.485 59.373 1.00 35.91 201 PRO A C 1
ATOM 1517 O O . PRO A 1 201 ? 23.739 11.287 59.653 1.00 35.91 201 PRO A O 1
ATOM 1520 N N . GLN A 1 202 ? 24.662 13.030 58.572 1.00 36.50 202 GLN A N 1
ATOM 1521 C CA . GLN A 1 202 ? 25.805 12.303 58.018 1.00 36.50 202 GLN A CA 1
ATOM 1522 C C . GLN A 1 202 ? 26.828 11.981 59.121 1.00 36.50 202 GLN A C 1
ATOM 1524 O O . GLN A 1 202 ? 27.219 12.898 59.847 1.00 36.50 202 GLN A O 1
ATOM 1529 N N . PRO A 1 203 ? 27.323 10.735 59.236 1.00 37.31 203 PRO A N 1
ATOM 1530 C CA . PRO A 1 203 ? 28.510 10.456 60.027 1.00 37.31 203 PRO A CA 1
ATOM 1531 C C . PRO A 1 203 ? 29.789 10.797 59.245 1.00 37.31 203 PRO A C 1
ATOM 1533 O O . PRO A 1 203 ? 29.952 10.471 58.070 1.00 37.31 203 PRO A O 1
ATOM 1536 N N . SER A 1 204 ? 30.679 11.485 59.953 1.00 36.06 204 SER A N 1
ATOM 1537 C CA . SER A 1 204 ? 31.970 12.029 59.543 1.00 36.06 204 SER A CA 1
ATOM 1538 C C . SER A 1 204 ? 33.000 10.973 59.133 1.00 36.06 204 SER A C 1
ATOM 1540 O O . SER A 1 204 ? 33.146 9.945 59.792 1.00 36.06 204 SER A O 1
ATOM 1542 N N . LEU A 1 205 ? 33.790 11.309 58.111 1.00 34.81 205 LEU A N 1
ATOM 1543 C CA . LEU A 1 205 ? 35.026 10.628 57.726 1.00 34.81 205 LEU A CA 1
ATOM 1544 C C . LEU A 1 205 ? 36.066 10.695 58.855 1.00 34.81 205 LEU A C 1
ATOM 1546 O O . LEU A 1 205 ? 36.415 11.783 59.311 1.00 34.81 205 LEU A O 1
ATOM 1550 N N . ALA A 1 206 ? 36.604 9.539 59.243 1.00 31.78 206 ALA A N 1
ATOM 1551 C CA . ALA A 1 206 ? 37.854 9.423 59.981 1.00 31.78 206 ALA A CA 1
ATOM 1552 C C . AL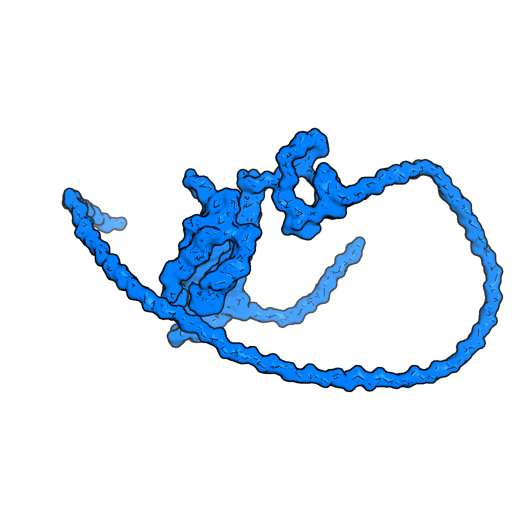A A 1 206 ? 38.703 8.284 59.396 1.00 31.78 206 ALA A C 1
ATOM 1554 O O . ALA A 1 206 ? 38.201 7.238 58.989 1.00 31.78 206 ALA A O 1
ATOM 1555 N N . SER A 1 207 ? 39.991 8.585 59.318 1.00 33.19 207 SER A N 1
ATOM 1556 C CA . SER A 1 207 ? 41.083 7.959 58.581 1.00 33.19 207 SER A CA 1
ATOM 1557 C C . SER A 1 207 ? 41.564 6.623 59.165 1.00 33.19 207 SER A C 1
ATOM 1559 O O . SER A 1 207 ? 41.454 6.402 60.368 1.00 33.19 207 SER A O 1
ATOM 1561 N N . GLY A 1 208 ? 42.205 5.784 58.340 1.00 29.94 208 GLY A N 1
ATOM 1562 C CA . GLY A 1 208 ? 43.001 4.641 58.812 1.00 29.94 208 GLY A CA 1
ATOM 1563 C C . GLY A 1 208 ? 43.550 3.757 57.686 1.00 29.94 208 GLY A C 1
ATOM 1564 O O . GLY A 1 208 ? 42.792 3.060 57.024 1.00 29.94 208 GLY A O 1
ATOM 1565 N N . GLU A 1 209 ? 44.865 3.821 57.477 1.00 29.11 209 GLU A N 1
ATOM 1566 C CA . GLU A 1 209 ? 45.699 3.134 56.474 1.00 29.11 209 GLU A CA 1
ATOM 1567 C C . GLU A 1 209 ? 45.959 1.627 56.728 1.00 29.11 209 GLU A C 1
ATOM 1569 O O . GLU A 1 209 ? 45.808 1.143 57.846 1.00 29.11 209 GLU A O 1
ATOM 1574 N N . GLY A 1 210 ? 46.479 0.930 55.695 1.00 29.67 210 GLY A N 1
ATOM 1575 C CA . GLY A 1 210 ? 47.255 -0.330 55.797 1.00 29.67 210 GLY A CA 1
ATOM 1576 C C . GLY A 1 210 ? 46.857 -1.398 54.758 1.00 29.67 210 GLY A C 1
ATOM 1577 O O . GLY A 1 210 ? 45.947 -2.173 55.004 1.00 29.67 210 GLY A O 1
ATOM 1578 N N . VAL A 1 211 ? 47.322 -1.373 53.499 1.00 31.47 211 VAL A N 1
ATOM 1579 C CA . VAL A 1 211 ? 48.571 -1.972 52.952 1.00 31.47 211 VAL A CA 1
ATOM 1580 C C . VAL A 1 211 ? 48.740 -3.484 53.237 1.00 31.47 211 VAL A C 1
ATOM 1582 O O . VAL A 1 211 ? 49.061 -3.848 54.358 1.00 31.47 211 VAL A O 1
ATOM 1585 N N . GLN A 1 212 ? 48.629 -4.356 52.216 1.00 31.42 212 GLN A N 1
ATOM 1586 C CA . GLN A 1 212 ? 49.746 -5.122 51.603 1.00 31.42 212 GLN A CA 1
ATOM 1587 C C . GLN A 1 212 ? 49.308 -6.149 50.531 1.00 31.42 212 GLN A C 1
ATOM 1589 O O . GLN A 1 212 ? 48.186 -6.639 50.506 1.00 31.42 212 GLN A O 1
ATOM 1594 N N . ARG A 1 213 ? 50.258 -6.392 49.614 1.00 32.81 213 ARG A N 1
ATOM 1595 C CA . ARG A 1 213 ? 50.242 -7.192 48.375 1.00 32.81 213 ARG A CA 1
ATOM 1596 C C . ARG A 1 213 ? 50.214 -8.707 48.611 1.00 32.81 213 ARG A C 1
ATOM 1598 O O . ARG A 1 213 ? 50.792 -9.186 49.578 1.00 32.81 213 ARG A O 1
ATOM 1605 N N . GLY A 1 214 ? 49.720 -9.438 47.611 1.00 29.83 214 GLY A N 1
ATOM 1606 C CA . GLY A 1 214 ? 49.985 -10.860 47.381 1.00 29.83 214 GLY A CA 1
ATOM 1607 C C . GLY A 1 214 ? 49.823 -11.187 45.893 1.00 29.83 214 GLY A C 1
ATOM 1608 O O . GLY A 1 214 ? 48.910 -10.681 45.254 1.00 29.83 214 GLY A O 1
ATOM 1609 N N . ASP A 1 215 ? 50.764 -11.950 45.355 1.00 30.45 215 ASP A N 1
ATOM 1610 C CA . ASP A 1 215 ? 51.153 -12.086 43.949 1.00 30.45 215 ASP A CA 1
ATOM 1611 C C . ASP A 1 215 ? 50.490 -13.280 43.214 1.00 30.45 215 ASP A C 1
ATOM 1613 O O . ASP A 1 215 ? 50.105 -14.259 43.844 1.00 30.45 215 ASP A O 1
ATOM 1617 N N . SER A 1 216 ? 50.414 -13.158 41.880 1.00 31.03 216 SER A N 1
ATOM 1618 C CA . SER A 1 216 ? 50.461 -14.160 40.791 1.00 31.03 216 SER A CA 1
ATOM 1619 C C . SER A 1 216 ? 49.793 -15.546 40.895 1.00 31.03 216 SER A C 1
ATOM 1621 O O . SER A 1 216 ? 50.076 -16.342 41.781 1.00 31.03 216 SER A O 1
ATOM 1623 N N . THR A 1 217 ? 49.090 -15.959 39.826 1.00 33.84 217 THR A N 1
ATOM 1624 C CA . THR A 1 217 ? 49.597 -16.938 38.821 1.00 33.84 217 THR A CA 1
ATOM 1625 C C . THR A 1 217 ? 48.561 -17.283 37.733 1.00 33.84 217 THR A C 1
ATOM 1627 O O . THR A 1 217 ? 47.362 -17.067 37.874 1.00 33.84 217 THR A O 1
ATOM 1630 N N . ALA A 1 218 ? 49.086 -17.758 36.601 1.00 32.06 218 ALA A N 1
ATOM 1631 C CA . ALA A 1 218 ? 48.457 -17.973 35.301 1.00 32.06 218 ALA A CA 1
ATOM 1632 C C . ALA A 1 218 ? 47.713 -19.319 35.123 1.00 32.06 218 ALA A C 1
ATOM 1634 O O . ALA A 1 218 ? 47.937 -20.270 35.864 1.00 32.06 218 ALA A O 1
ATOM 1635 N N . GLY A 1 219 ? 46.929 -19.420 34.037 1.00 30.31 219 GLY A N 1
ATOM 1636 C CA . GLY A 1 219 ? 46.430 -20.674 33.432 1.00 30.31 219 GLY A CA 1
ATOM 1637 C C . GLY A 1 219 ? 45.287 -20.399 32.439 1.00 30.31 219 GLY A C 1
ATOM 1638 O O . GLY A 1 219 ? 44.171 -20.131 32.854 1.00 30.31 219 GLY A O 1
ATOM 1639 N N . SER A 1 220 ? 45.558 -20.128 31.158 1.00 30.80 220 SER A N 1
ATOM 1640 C CA . SER A 1 220 ? 45.684 -21.059 30.014 1.00 30.80 220 SER A CA 1
ATOM 1641 C C . SER A 1 220 ? 44.400 -21.796 29.576 1.00 30.80 220 SER A C 1
ATOM 1643 O O . SER A 1 220 ? 43.925 -22.697 30.252 1.00 30.80 220 SER A O 1
ATOM 1645 N N . SER A 1 221 ? 43.948 -21.414 28.372 1.00 30.05 221 SER A N 1
ATOM 1646 C CA . SER A 1 221 ? 43.443 -22.221 27.241 1.00 30.05 221 SER A CA 1
ATOM 1647 C C . SER A 1 221 ? 42.393 -23.321 27.454 1.00 30.05 221 SER A C 1
ATOM 1649 O O . SER A 1 221 ? 42.692 -24.355 28.033 1.00 30.05 221 SER A O 1
ATOM 1651 N N . ALA A 1 222 ? 41.266 -23.220 26.734 1.00 33.53 222 ALA A N 1
ATOM 1652 C CA . ALA A 1 222 ? 40.814 -24.288 25.828 1.00 33.53 222 ALA A CA 1
ATOM 1653 C C . ALA A 1 222 ? 39.702 -23.808 24.880 1.00 33.53 222 ALA A C 1
ATOM 1655 O O . ALA A 1 222 ? 38.700 -23.220 25.274 1.00 33.53 222 ALA A O 1
ATOM 1656 N N . LYS A 1 223 ? 39.920 -24.107 23.603 1.00 32.78 223 LYS A N 1
ATOM 1657 C CA . LYS A 1 223 ? 39.069 -23.900 22.434 1.00 32.78 223 LYS A CA 1
ATOM 1658 C C . LYS A 1 223 ? 38.383 -25.237 22.141 1.00 32.78 223 LYS A C 1
ATOM 1660 O O . LYS A 1 223 ? 39.094 -26.228 22.027 1.00 32.78 223 LYS A O 1
ATOM 1665 N N . LEU A 1 224 ? 37.062 -25.276 21.958 1.00 32.72 224 LEU A N 1
ATOM 1666 C CA . LEU A 1 224 ? 36.376 -26.415 21.331 1.00 32.72 224 LEU A CA 1
ATOM 1667 C C . LEU A 1 224 ? 35.166 -25.948 20.505 1.00 32.72 224 LEU A C 1
ATOM 1669 O O . LEU A 1 224 ? 34.203 -25.395 21.021 1.00 32.72 224 LEU A O 1
ATOM 1673 N N . THR A 1 225 ? 35.260 -26.206 19.202 1.00 34.94 225 THR A N 1
ATOM 1674 C CA . THR A 1 225 ? 34.155 -26.442 18.252 1.00 34.94 225 THR A CA 1
ATOM 1675 C C . THR A 1 225 ? 34.326 -27.896 17.790 1.00 34.94 225 THR A C 1
ATOM 1677 O O . THR A 1 225 ? 35.464 -28.380 17.819 1.00 34.94 225 THR A O 1
ATOM 1680 N N . PRO A 1 226 ? 33.250 -28.640 17.482 1.00 41.28 226 PRO A N 1
ATOM 1681 C CA . PRO A 1 226 ? 32.677 -28.709 16.120 1.00 41.28 226 PRO A CA 1
ATOM 1682 C C . PRO A 1 226 ? 31.123 -28.719 16.166 1.00 41.28 226 PRO A C 1
ATOM 1684 O O . PRO A 1 226 ? 30.547 -28.870 17.233 1.00 41.28 226 PRO A O 1
ATOM 1687 N N . GLY A 1 227 ? 30.328 -28.467 15.122 1.00 29.03 227 GLY A N 1
ATOM 1688 C CA . GLY A 1 227 ? 30.404 -28.887 13.723 1.00 29.03 227 GLY A CA 1
ATOM 1689 C C . GLY A 1 227 ? 29.446 -30.069 13.499 1.00 29.03 227 GLY A C 1
ATOM 1690 O O . GLY A 1 227 ? 29.784 -31.180 13.884 1.00 29.03 227 GLY A O 1
ATOM 1691 N N . ALA A 1 228 ? 28.274 -29.844 12.888 1.00 32.47 228 ALA A N 1
ATOM 1692 C CA . ALA A 1 228 ? 27.462 -30.908 12.287 1.00 32.47 228 ALA A CA 1
ATOM 1693 C C . ALA A 1 228 ? 26.484 -30.350 11.237 1.00 32.47 228 ALA A C 1
ATOM 1695 O O . ALA A 1 228 ? 25.767 -29.378 11.463 1.00 32.47 228 ALA A O 1
ATOM 1696 N N . THR A 1 229 ? 26.516 -30.992 10.078 1.00 30.84 229 THR A N 1
ATOM 1697 C CA . THR A 1 229 ? 25.809 -30.729 8.825 1.00 30.84 229 THR A CA 1
ATOM 1698 C C . THR A 1 229 ? 24.628 -31.685 8.620 1.00 30.84 229 THR A C 1
ATOM 1700 O O . THR A 1 229 ? 24.604 -32.758 9.214 1.00 30.84 229 THR A O 1
ATOM 1703 N N . ALA A 1 230 ? 23.811 -31.346 7.613 1.00 29.80 230 ALA A N 1
ATOM 1704 C CA . ALA A 1 230 ? 23.006 -32.215 6.736 1.00 29.80 230 ALA A CA 1
ATOM 1705 C C . ALA A 1 230 ? 21.500 -32.339 7.031 1.00 29.80 230 ALA A C 1
ATOM 1707 O O . ALA A 1 230 ? 21.073 -32.553 8.160 1.00 29.80 230 ALA A O 1
ATOM 1708 N N . GLY A 1 231 ? 20.705 -32.254 5.954 1.00 30.36 231 GLY A N 1
ATOM 1709 C CA . GLY A 1 231 ? 19.279 -32.584 5.963 1.00 30.36 231 GLY A CA 1
ATOM 1710 C C . GLY A 1 231 ? 18.478 -31.991 4.803 1.00 30.36 231 GLY A C 1
ATOM 1711 O O . GLY A 1 231 ? 17.636 -31.129 5.012 1.00 30.36 231 GLY A O 1
ATOM 1712 N N . THR A 1 232 ? 18.747 -32.445 3.579 1.00 32.31 232 THR A N 1
ATOM 1713 C CA . THR A 1 232 ? 17.909 -32.275 2.379 1.00 32.31 232 THR A CA 1
ATOM 1714 C C . THR A 1 232 ? 16.594 -33.061 2.473 1.00 32.31 232 THR A C 1
ATOM 1716 O O . THR A 1 232 ? 16.624 -34.256 2.753 1.00 32.31 232 THR A O 1
ATOM 1719 N N . ALA A 1 233 ? 15.476 -32.427 2.123 1.00 35.50 233 ALA A N 1
ATOM 1720 C CA . ALA A 1 233 ? 14.223 -33.033 1.653 1.00 35.50 233 ALA A CA 1
ATOM 1721 C C . ALA A 1 233 ? 13.499 -31.926 0.859 1.00 35.50 233 ALA A C 1
ATOM 1723 O O . ALA A 1 233 ? 13.516 -30.777 1.286 1.00 35.50 233 ALA A O 1
ATOM 1724 N N . GLY A 1 234 ? 12.937 -32.114 -0.328 1.00 30.31 234 GLY A N 1
ATOM 1725 C CA . GLY A 1 234 ? 12.265 -33.280 -0.883 1.00 30.31 234 GLY A CA 1
ATOM 1726 C C . GLY A 1 234 ? 10.973 -32.731 -1.490 1.00 30.31 234 GLY A C 1
ATOM 1727 O O . GLY A 1 234 ? 10.051 -32.379 -0.764 1.00 30.31 234 GLY A O 1
ATOM 1728 N N . ASP A 1 235 ? 11.005 -32.548 -2.804 1.00 32.09 235 ASP A N 1
ATOM 1729 C CA . ASP A 1 235 ? 9.995 -31.953 -3.678 1.00 32.09 235 ASP A CA 1
ATOM 1730 C C . ASP A 1 235 ? 8.668 -32.733 -3.658 1.00 32.09 235 ASP A C 1
ATOM 1732 O O . ASP A 1 235 ? 8.685 -33.953 -3.809 1.00 32.09 235 ASP A O 1
ATOM 1736 N N . LEU A 1 236 ? 7.533 -32.043 -3.488 1.00 35.28 236 LEU A N 1
ATOM 1737 C CA . LEU A 1 236 ? 6.187 -32.578 -3.727 1.00 35.28 236 LEU A CA 1
ATOM 1738 C C . LEU A 1 236 ? 5.247 -31.450 -4.182 1.00 35.28 236 LEU A C 1
ATOM 1740 O O . LEU A 1 236 ? 4.702 -30.686 -3.383 1.00 35.28 236 LEU A O 1
ATOM 1744 N N . THR A 1 237 ? 5.035 -31.381 -5.492 1.00 35.94 237 THR A N 1
ATOM 1745 C CA . THR A 1 237 ? 3.940 -30.656 -6.146 1.00 35.94 237 THR A CA 1
ATOM 1746 C C . THR A 1 237 ? 2.698 -31.548 -6.254 1.00 35.94 237 THR A C 1
ATOM 1748 O O . THR A 1 237 ? 2.816 -32.742 -6.530 1.00 35.94 237 THR A O 1
ATOM 1751 N N . PRO A 1 238 ? 1.487 -30.978 -6.130 1.00 38.56 238 PRO A N 1
ATOM 1752 C CA . PRO A 1 238 ? 0.316 -31.537 -6.792 1.00 38.56 238 PRO A CA 1
ATOM 1753 C C . PRO A 1 238 ? -0.298 -30.535 -7.778 1.00 38.56 238 PRO A C 1
ATOM 1755 O O . PRO A 1 238 ? -0.588 -29.385 -7.445 1.00 38.56 238 PRO A O 1
ATOM 1758 N N . GLY A 1 239 ? -0.488 -31.008 -9.011 1.00 31.38 239 GLY A N 1
ATOM 1759 C CA . GLY A 1 239 ? -1.119 -30.281 -10.104 1.00 31.38 239 GLY A CA 1
ATOM 1760 C C . GLY A 1 239 ? -2.617 -30.064 -9.892 1.00 31.38 239 GLY A C 1
ATOM 1761 O O . GLY A 1 239 ? -3.339 -30.963 -9.464 1.00 31.38 239 GLY A O 1
ATOM 1762 N N . PHE A 1 240 ? -3.083 -28.869 -10.251 1.00 35.34 240 PHE A N 1
ATOM 1763 C CA . PHE A 1 240 ? -4.499 -28.554 -10.397 1.00 35.34 240 PHE A CA 1
ATOM 1764 C C . PHE A 1 240 ? -4.850 -28.473 -11.883 1.00 35.34 240 PHE A C 1
ATOM 1766 O O . PHE A 1 240 ? -4.276 -27.687 -12.635 1.00 35.34 240 PHE A O 1
ATOM 1773 N N . ALA A 1 241 ? -5.794 -29.319 -12.289 1.00 35.88 241 ALA A N 1
ATOM 1774 C CA . ALA A 1 241 ? -6.377 -29.349 -13.620 1.00 35.88 241 ALA A CA 1
ATOM 1775 C C . ALA A 1 241 ? -7.250 -28.105 -13.859 1.00 35.88 241 ALA A C 1
ATOM 1777 O O . ALA A 1 241 ? -8.136 -27.793 -13.061 1.00 35.88 241 ALA A O 1
ATOM 1778 N N . ALA A 1 242 ? -7.011 -27.419 -14.977 1.00 34.84 242 ALA A N 1
ATOM 1779 C CA . ALA A 1 242 ? -7.839 -26.322 -15.459 1.00 34.84 242 ALA A CA 1
ATOM 1780 C C . ALA A 1 242 ? -9.190 -26.845 -15.982 1.00 34.84 242 ALA A C 1
ATOM 1782 O O . ALA A 1 242 ? -9.248 -27.830 -16.719 1.00 34.84 242 ALA A O 1
ATOM 1783 N N . ARG A 1 243 ? -10.282 -26.167 -15.612 1.00 39.28 243 ARG A N 1
ATOM 1784 C CA . ARG A 1 243 ? -11.605 -26.312 -16.239 1.00 39.28 243 ARG A CA 1
ATOM 1785 C C . ARG A 1 243 ? -11.783 -25.229 -17.316 1.00 39.28 243 ARG A C 1
ATOM 1787 O O . ARG A 1 243 ? -11.267 -24.130 -17.126 1.00 39.28 243 ARG A O 1
ATOM 1794 N N . PRO A 1 244 ? -12.497 -25.517 -18.418 1.00 42.41 244 PRO A N 1
ATOM 1795 C CA . PRO A 1 244 ? -12.592 -24.620 -19.566 1.00 42.41 244 PRO A CA 1
ATOM 1796 C C . PRO A 1 244 ? -13.454 -23.384 -19.280 1.00 42.41 244 PRO A C 1
ATOM 1798 O O . PRO A 1 244 ? -14.506 -23.469 -18.643 1.00 42.41 244 PRO A O 1
ATOM 1801 N N . THR A 1 245 ? -12.988 -22.244 -19.785 1.00 40.97 245 THR A N 1
ATOM 1802 C CA . THR A 1 245 ? -13.675 -20.951 -19.830 1.00 40.97 245 THR A CA 1
ATOM 1803 C C . THR A 1 245 ? -14.809 -20.989 -20.852 1.00 40.97 245 THR A C 1
ATOM 1805 O O . THR A 1 245 ? -14.613 -21.438 -21.978 1.00 40.97 245 THR A O 1
ATOM 1808 N N . ALA A 1 246 ? -15.995 -20.523 -20.461 1.00 41.56 246 ALA A N 1
ATOM 1809 C CA . ALA A 1 246 ? -17.101 -20.285 -21.380 1.00 41.56 246 ALA A CA 1
ATOM 1810 C C . ALA A 1 246 ? -16.895 -18.938 -22.088 1.00 41.56 246 ALA A C 1
ATOM 1812 O O . ALA A 1 246 ? -16.734 -17.912 -21.426 1.00 41.56 246 ALA A O 1
ATOM 1813 N N . ASP A 1 247 ? -16.909 -18.961 -23.420 1.00 34.66 247 ASP A N 1
ATOM 1814 C CA . ASP A 1 247 ? -16.877 -17.778 -24.277 1.00 34.66 247 ASP A CA 1
ATOM 1815 C C . ASP A 1 247 ? -18.125 -16.919 -24.046 1.00 34.66 247 ASP A C 1
ATOM 1817 O O . ASP A 1 247 ? -19.250 -17.335 -24.330 1.00 34.66 247 ASP A O 1
ATOM 1821 N N . PHE A 1 248 ? -17.929 -15.697 -23.551 1.00 37.25 248 PHE A N 1
ATOM 1822 C CA . PHE A 1 248 ? -18.978 -14.685 -23.501 1.00 37.25 248 PHE A CA 1
ATOM 1823 C C . PHE A 1 248 ? -18.741 -13.687 -24.634 1.00 37.25 248 PHE A C 1
ATOM 1825 O O . PHE A 1 248 ? -17.817 -12.879 -24.601 1.00 37.25 248 PHE A O 1
ATOM 1832 N N . THR A 1 249 ? -19.575 -13.777 -25.667 1.00 42.22 249 THR A N 1
ATOM 1833 C CA . THR A 1 249 ? -19.586 -12.834 -26.791 1.00 42.22 249 THR A CA 1
ATOM 1834 C C . THR A 1 249 ? -20.485 -11.655 -26.406 1.00 42.22 249 THR A C 1
ATOM 1836 O O . THR A 1 249 ? -21.664 -11.889 -26.132 1.00 42.22 249 THR A O 1
ATOM 1839 N N . PRO A 1 250 ? -20.013 -10.397 -26.364 1.00 40.78 250 PRO A N 1
ATOM 1840 C CA . PRO A 1 250 ? -20.911 -9.275 -26.130 1.00 40.78 250 PRO A CA 1
ATOM 1841 C C . PRO A 1 250 ? -21.686 -8.945 -27.412 1.00 40.78 250 PRO A C 1
ATOM 1843 O O . PRO A 1 250 ? -21.111 -8.657 -28.462 1.00 40.78 250 PRO A O 1
ATOM 1846 N N . ALA A 1 251 ? -23.014 -8.990 -27.313 1.00 36.81 251 ALA A N 1
ATOM 1847 C CA . ALA A 1 251 ? -23.925 -8.512 -28.342 1.00 36.81 251 ALA A CA 1
ATOM 1848 C C . ALA A 1 251 ? -23.849 -6.979 -28.445 1.00 36.81 251 ALA A C 1
ATOM 1850 O O . ALA A 1 251 ? -24.056 -6.270 -27.461 1.00 36.81 251 ALA A O 1
ATOM 1851 N N . LEU A 1 252 ? -23.579 -6.473 -29.652 1.00 38.62 252 LEU A N 1
ATOM 1852 C CA . LEU A 1 252 ? -23.762 -5.068 -30.003 1.00 38.62 252 LEU A CA 1
ATOM 1853 C C . LEU A 1 252 ? -25.256 -4.724 -29.970 1.00 38.62 252 LEU A C 1
ATOM 1855 O O . LEU A 1 252 ? -26.017 -5.161 -30.832 1.00 38.62 252 LEU A O 1
ATOM 1859 N N . THR A 1 253 ? -25.670 -3.895 -29.019 1.00 39.38 253 THR A N 1
ATOM 1860 C CA . THR A 1 253 ? -26.938 -3.165 -29.097 1.00 39.38 253 THR A CA 1
ATOM 1861 C C . THR A 1 253 ? -26.674 -1.788 -29.693 1.00 39.38 253 THR A C 1
ATOM 1863 O O . THR A 1 253 ? -25.999 -0.960 -29.083 1.00 39.38 253 THR A O 1
ATOM 1866 N N . ALA A 1 254 ? -27.184 -1.562 -30.902 1.00 38.97 254 ALA A N 1
ATOM 1867 C CA . ALA A 1 254 ? -27.205 -0.260 -31.553 1.00 38.97 254 ALA A CA 1
ATOM 1868 C C . ALA A 1 254 ? -28.250 0.657 -30.892 1.00 38.97 254 ALA A C 1
ATOM 1870 O O . ALA A 1 254 ? -29.390 0.246 -30.675 1.00 38.97 254 ALA A O 1
ATOM 1871 N N . ASP A 1 255 ? -27.856 1.895 -30.600 1.00 44.44 255 ASP A N 1
ATOM 1872 C CA . ASP A 1 255 ? -28.736 2.983 -30.164 1.00 44.44 255 ASP A CA 1
ATOM 1873 C C . ASP A 1 255 ? -29.479 3.577 -31.383 1.00 44.44 255 ASP A C 1
ATOM 1875 O O . ASP A 1 255 ? -28.827 3.988 -32.351 1.00 44.44 255 ASP A O 1
ATOM 1879 N N . PRO A 1 256 ? -30.826 3.633 -31.384 1.00 43.06 256 PRO A N 1
ATOM 1880 C CA . PRO A 1 256 ? -31.615 4.236 -32.444 1.00 43.06 256 PRO A CA 1
ATOM 1881 C C . PRO A 1 256 ? -31.857 5.725 -32.160 1.00 43.06 256 PRO A C 1
ATOM 1883 O O . PRO A 1 256 ? -32.998 6.172 -32.074 1.00 43.06 256 PRO A O 1
ATOM 1886 N N . THR A 1 257 ? -30.802 6.527 -32.045 1.00 47.88 257 THR A N 1
ATOM 1887 C CA . THR A 1 257 ? -30.933 7.990 -32.051 1.00 47.88 257 THR A CA 1
ATOM 1888 C C . THR A 1 257 ? -29.887 8.614 -32.966 1.00 47.88 257 THR A C 1
ATOM 1890 O O . THR A 1 257 ? -28.824 9.084 -32.572 1.00 47.88 257 THR A O 1
ATOM 1893 N N . GLY A 1 258 ? -30.208 8.618 -34.262 1.00 50.00 258 GLY A N 1
ATOM 1894 C CA . GLY A 1 258 ? -29.466 9.381 -35.254 1.00 50.00 258 GLY A CA 1
ATOM 1895 C C . GLY A 1 258 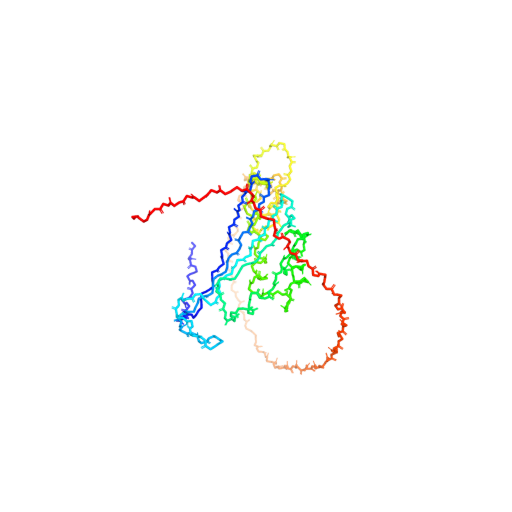? -29.454 10.862 -34.885 1.00 50.00 258 GLY A C 1
ATOM 1896 O O . GLY A 1 258 ? -30.462 11.551 -35.023 1.00 50.00 258 GLY A O 1
ATOM 1897 N N . ASN A 1 259 ? -28.301 11.363 -34.446 1.00 39.66 259 ASN A N 1
ATOM 1898 C CA . ASN A 1 259 ? -28.041 12.794 -34.420 1.00 39.66 259 ASN A CA 1
ATOM 1899 C C . ASN A 1 259 ? -26.571 13.089 -34.727 1.00 39.66 259 ASN A C 1
ATOM 1901 O O . ASN A 1 259 ? -25.698 13.095 -33.862 1.00 39.66 259 ASN A O 1
ATOM 1905 N N . THR A 1 260 ? -26.297 13.351 -36.001 1.00 40.56 260 THR A N 1
ATOM 1906 C CA . THR A 1 260 ? -25.041 13.938 -36.457 1.00 40.56 260 THR A CA 1
ATOM 1907 C C . THR A 1 260 ? -25.029 15.432 -36.131 1.00 40.56 260 THR A C 1
ATOM 1909 O O . THR A 1 260 ? -25.691 16.214 -36.81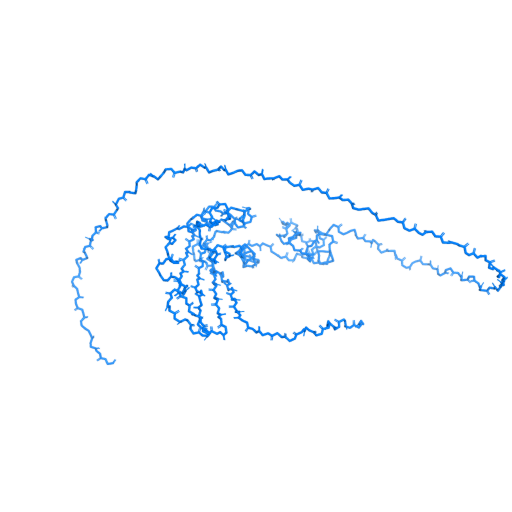6 1.00 40.56 260 THR A O 1
ATOM 1912 N N . ARG A 1 261 ? -24.220 15.864 -35.157 1.00 41.97 261 ARG A N 1
ATOM 1913 C CA . ARG A 1 261 ? -23.755 17.258 -35.094 1.00 41.97 261 ARG A CA 1
ATOM 1914 C C . ARG A 1 261 ? -22.297 17.344 -35.522 1.00 41.97 261 ARG A C 1
ATOM 1916 O O . ARG A 1 261 ? -21.395 16.893 -34.829 1.00 41.97 261 ARG A O 1
ATOM 1923 N N . ARG A 1 262 ? -22.102 17.966 -36.686 1.00 43.12 262 ARG A N 1
ATOM 1924 C CA . ARG A 1 262 ? -20.853 18.608 -37.095 1.00 43.12 262 ARG A CA 1
ATOM 1925 C C . ARG A 1 262 ? -20.628 19.841 -36.216 1.00 43.12 262 ARG A C 1
ATOM 1927 O O . ARG A 1 262 ? -21.545 20.646 -36.068 1.00 43.12 262 ARG A O 1
ATOM 1934 N N . SER A 1 263 ? -19.403 20.049 -35.754 1.00 46.28 263 SER A N 1
ATOM 1935 C CA . SER A 1 263 ? -18.897 21.386 -35.435 1.00 46.28 263 SER A CA 1
ATOM 1936 C C . SER A 1 263 ? -17.406 21.459 -35.741 1.00 46.28 263 SER A C 1
ATOM 1938 O O . SER A 1 263 ? -16.643 20.554 -35.416 1.00 46.28 263 SER A O 1
ATOM 1940 N N . HIS A 1 264 ? -17.061 22.521 -36.460 1.00 43.03 264 HIS A N 1
ATOM 1941 C CA . HIS A 1 264 ? -15.761 22.848 -37.020 1.00 43.03 264 HIS A CA 1
ATOM 1942 C C . HIS A 1 264 ? -14.703 23.201 -35.971 1.00 43.03 264 HIS A C 1
ATOM 1944 O O . HIS A 1 264 ? -15.021 23.667 -34.881 1.00 43.03 264 HIS A O 1
ATOM 1950 N N . SER A 1 265 ? -13.448 23.033 -36.386 1.00 47.78 265 SER A N 1
ATOM 1951 C CA . SER A 1 265 ? -12.249 23.647 -35.824 1.00 47.78 265 SER A CA 1
ATOM 1952 C C . SER A 1 265 ? -12.366 25.169 -35.708 1.00 47.78 265 SER A C 1
ATOM 1954 O O . SER A 1 265 ? -12.761 25.811 -36.683 1.00 47.78 265 SER A O 1
ATOM 1956 N N . VAL A 1 266 ? -11.925 25.706 -34.567 1.00 49.75 266 VAL A N 1
ATOM 1957 C CA . VAL A 1 266 ? -10.941 26.801 -34.442 1.00 49.75 266 VAL A CA 1
ATOM 1958 C C . VAL A 1 266 ? -10.073 26.476 -33.233 1.00 49.75 266 VAL A C 1
ATOM 1960 O O . VAL A 1 266 ? -10.663 26.085 -32.202 1.00 49.75 266 VAL A O 1
#